Protein AF-0000000075419918 (afdb_homodimer)

Radius of gyration: 24.37 Å; Cα contacts (8 Å, |Δi|>4): 587; chains: 2; bounding box: 40×85×75 Å

pLDDT: mean 83.66, std 20.91, range [29.14, 98.06]

Organism: Rhizophagus irregularis (strain DAOM 181602 / DAOM 197198 / MUCL 43194) (NCBI:txid747089)

Solvent-accessible surface area (backbone atoms only — not comparable to full-atom values): 12831 Å² total; per-residue (Å²): 135,66,61,63,59,52,54,53,59,67,67,44,81,73,70,66,70,69,69,61,62,53,45,58,61,52,29,34,29,33,53,49,75,63,43,35,33,63,67,56,99,46,30,32,33,39,38,42,34,48,49,66,39,80,64,56,48,78,41,77,34,34,38,38,61,48,65,77,43,82,41,44,45,75,46,79,59,67,37,82,43,42,50,57,66,38,57,50,78,34,50,30,39,52,72,39,79,72,39,81,36,48,32,38,36,34,39,61,52,91,43,18,33,38,35,20,31,27,33,68,72,135,66,63,62,60,53,51,55,55,59,68,62,57,78,72,66,70,68,69,58,63,56,53,57,60,51,28,34,30,32,54,48,74,65,43,39,34,63,67,56,98,47,30,32,34,39,38,41,35,48,49,66,38,81,64,58,47,78,41,78,34,36,37,39,61,46,65,76,42,83,40,42,45,76,47,78,60,66,39,82,43,42,49,56,65,38,56,49,75,34,51,29,38,52,73,40,78,72,39,82,35,47,31,40,37,33,39,60,52,92,42,19,32,38,36,20,31,27,32,64,70

Secondary structure (DSSP, 8-state):
--HHHHHHHHTS-------------SEEEEEPPPEEEEEETTEEEEEEEEEEES--TT-EEEEEEEE--TTEEE-S-SEEEEGGG-EEEEEEEESSTT-EEEEEEEEESTT-EEEEEEEE-/--HHHHHHHHHTS------------SEEEEEPPPEEEEEETTEEEEEEEEEEES--TT-EEEEEEEE--TTEEE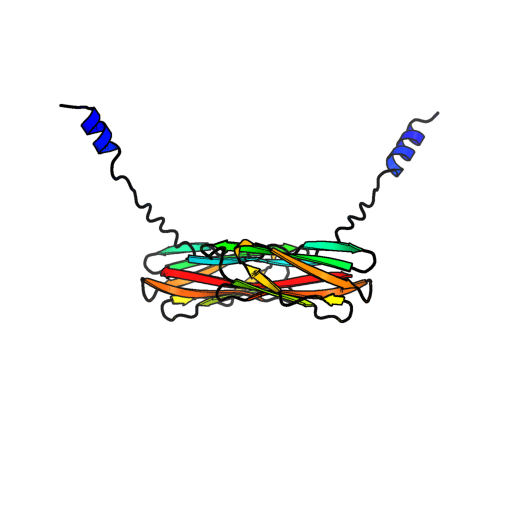-S-SEEEEGGG-EEEEEEEESSTT-EEEEEEEEESTT-EEEEEEEE-

Sequence (242 aa):
MNLQLILIFIFSILFVTIYSDELVPLKQSTPNPVVIKKGGDNKLHIDVSWEGLAIGEKDKVVTKLTCFSTAVTVKDSPQNHLYGDGKATYEVTVNEKGKLVHCRSGLLIIIGWKVWFSFQTMNLQLILIFIFSILFVTIYSDELVPLKQSTPNPVVIKKGGDNKLHIDVSWEGLAIGEKDKVVTKLTCFSTAVTVKDSPQNHLYGDGKATYEVTVNEKGKLVHCRSGLLIIIGWKVWFSFQT

Foldseek 3Di:
DDVVVVVVVVPPDCPVPCPVVPPPPQKAKDKDDWDWDDPDPFKIKIKIFMDMHNDDQQDKKWKAKDKDDPQKDKPDPTDIDGNVVRMDMIMMGGNHFFDKIKMKMKIDDPRMDMDIDIDGD/DDVVVVVVVVVVPPPVPCPVVCPDDQKAKDKDDWDWADPDDFKIKIKIFMDMHNDDQQDKKWKAKDKDDPQKDKPDGTDIDGNVVRMDMIMMGGNHFFDKIKMKMKIDDPRIDIDIDIDGD

Structure (mmCIF, N/CA/C/O backbone):
data_AF-0000000075419918-model_v1
#
loop_
_entity.id
_entity.type
_entity.pdbx_description
1 polymer 'Uncharacterized protein'
#
loop_
_atom_site.group_PDB
_atom_site.id
_atom_site.type_symbol
_atom_site.label_atom_id
_atom_site.label_alt_id
_atom_site.label_comp_id
_atom_site.label_asym_id
_atom_site.label_entity_id
_atom_site.label_seq_id
_atom_site.pdbx_PDB_ins_code
_atom_site.Cartn_x
_atom_site.Cartn_y
_atom_site.Cartn_z
_atom_site.occupancy
_atom_site.B_iso_or_equiv
_atom_site.auth_seq_id
_atom_site.auth_comp_id
_atom_site.auth_asym_id
_atom_site.auth_atom_id
_atom_site.pd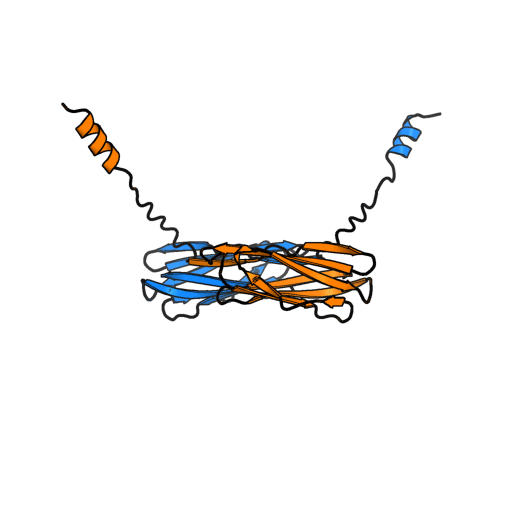bx_PDB_model_num
ATOM 1 N N . MET A 1 1 ? 15.391 58.719 -16.516 1 39.03 1 MET A N 1
ATOM 2 C CA . MET A 1 1 ? 15.031 57.844 -15.422 1 39.03 1 MET A CA 1
ATOM 3 C C . MET A 1 1 ? 14.805 56.406 -15.938 1 39.03 1 MET A C 1
ATOM 5 O O . MET A 1 1 ? 14.016 56.188 -16.859 1 39.03 1 MET A O 1
ATOM 9 N N . ASN A 1 2 ? 15.82 55.469 -15.922 1 45.97 2 ASN A N 1
ATOM 10 C CA . ASN A 1 2 ? 16.125 54.219 -16.641 1 45.97 2 ASN A CA 1
ATOM 11 C C . ASN A 1 2 ? 15.055 53.156 -16.406 1 45.97 2 ASN A C 1
ATOM 13 O O . ASN A 1 2 ? 14.812 52.75 -15.273 1 45.97 2 ASN A O 1
ATOM 17 N N . LEU A 1 3 ? 14.18 53.031 -17.484 1 57.78 3 LEU A N 1
ATOM 18 C CA . LEU A 1 3 ? 13.141 52.031 -17.703 1 57.78 3 LEU A CA 1
ATOM 19 C C . LEU A 1 3 ? 13.664 50.625 -17.391 1 57.78 3 LEU A C 1
ATOM 21 O O . LEU A 1 3 ? 12.914 49.781 -16.906 1 57.78 3 LEU A O 1
ATOM 25 N N . GLN A 1 4 ? 14.914 50.438 -17.625 1 56.72 4 GLN A N 1
ATOM 26 C CA . GLN A 1 4 ? 15.492 49.156 -17.281 1 56.72 4 GLN A CA 1
ATOM 27 C C . GLN A 1 4 ? 15.461 48.906 -15.773 1 56.72 4 GLN A C 1
ATOM 29 O O . GLN A 1 4 ? 15.188 47.781 -15.328 1 56.72 4 GLN A O 1
ATOM 34 N N . LEU A 1 5 ? 15.742 50 -14.977 1 51.44 5 LEU A N 1
ATOM 35 C CA . LEU A 1 5 ? 15.648 49.812 -13.531 1 51.44 5 LEU A CA 1
ATOM 36 C C . LEU A 1 5 ? 14.211 49.562 -13.102 1 51.44 5 LEU A C 1
ATOM 38 O O . LEU A 1 5 ? 13.961 48.781 -12.18 1 51.44 5 LEU A O 1
ATOM 42 N N . ILE A 1 6 ? 13.281 50.188 -13.906 1 51.56 6 ILE A N 1
ATOM 43 C CA . ILE A 1 6 ? 11.883 49.938 -13.578 1 51.56 6 ILE A CA 1
ATOM 44 C C . ILE A 1 6 ? 11.516 48.531 -13.961 1 51.56 6 ILE A C 1
ATOM 46 O O . ILE A 1 6 ? 10.797 47.844 -13.227 1 51.56 6 ILE A O 1
ATOM 50 N N . LEU A 1 7 ? 12.094 48.031 -15.156 1 51.59 7 LEU A N 1
ATOM 51 C CA . LEU A 1 7 ? 11.75 46.656 -15.539 1 51.59 7 LEU A CA 1
ATOM 52 C C . LEU A 1 7 ? 12.391 45.656 -14.586 1 51.59 7 LEU A C 1
ATOM 54 O O . LEU A 1 7 ? 11.836 44.594 -14.359 1 51.59 7 LEU A O 1
ATOM 58 N N . ILE A 1 8 ? 13.586 45.969 -14.117 1 48.44 8 ILE A N 1
ATOM 59 C CA . ILE A 1 8 ? 14.188 45.031 -13.18 1 48.44 8 ILE A CA 1
ATOM 60 C C . ILE A 1 8 ? 13.398 45.031 -11.875 1 48.44 8 ILE A C 1
ATOM 62 O O . ILE A 1 8 ? 13.25 44 -11.234 1 48.44 8 ILE A O 1
ATOM 66 N N . PHE A 1 9 ? 12.812 46.25 -11.445 1 45.69 9 PHE A N 1
ATOM 67 C CA . PHE A 1 9 ? 12.07 46.25 -10.188 1 45.69 9 PHE A CA 1
ATOM 68 C C . PHE A 1 9 ? 10.789 45.438 -10.305 1 45.69 9 PHE A C 1
ATOM 70 O O . PHE A 1 9 ? 10.328 44.844 -9.312 1 45.69 9 PHE A O 1
ATOM 77 N N . ILE A 1 10 ? 10.109 45.531 -11.469 1 44.53 10 ILE A N 1
ATOM 78 C CA . ILE A 1 10 ? 8.867 44.781 -11.578 1 44.53 10 ILE A CA 1
ATOM 79 C C . ILE A 1 10 ? 9.18 43.281 -11.625 1 44.53 10 ILE A C 1
ATOM 81 O O . ILE A 1 10 ? 8.359 42.469 -11.195 1 44.53 10 ILE A O 1
ATOM 85 N N . PHE A 1 11 ? 10.32 42.906 -12.172 1 42.28 11 PHE A N 1
ATOM 86 C CA . PHE A 1 11 ? 10.539 41.469 -12.172 1 42.28 11 PHE A CA 1
ATOM 87 C C . PHE A 1 11 ? 10.867 40.969 -10.766 1 42.28 11 PHE A C 1
ATOM 89 O O . PHE A 1 11 ? 11.156 39.781 -10.57 1 42.28 11 PHE A O 1
ATOM 96 N N . SER A 1 12 ? 11.289 41.906 -9.898 1 32.44 12 SER A N 1
ATOM 97 C CA . SER A 1 12 ? 11.602 41.312 -8.586 1 32.44 12 SER A CA 1
ATOM 98 C C . SER A 1 12 ? 10.5 40.375 -8.117 1 32.44 12 SER A C 1
ATOM 100 O O . SER A 1 12 ? 9.398 40.375 -8.68 1 32.44 12 SER A O 1
ATOM 102 N N . ILE A 1 13 ? 10.016 40.531 -6.738 1 34.28 13 ILE A N 1
ATOM 103 C CA . ILE A 1 13 ? 9.719 39.625 -5.629 1 34.28 13 ILE A CA 1
ATOM 104 C C . ILE A 1 13 ? 8.312 39.062 -5.793 1 34.28 13 ILE A C 1
ATOM 106 O O . ILE A 1 13 ? 7.348 39.594 -5.262 1 34.28 13 ILE A O 1
ATOM 110 N N . LEU A 1 14 ? 7.598 39.188 -6.938 1 33.94 14 LEU A N 1
ATOM 111 C CA . LEU A 1 14 ? 6.391 38.406 -6.73 1 33.94 14 LEU A CA 1
ATOM 112 C C . LEU A 1 14 ? 6.738 36.938 -6.445 1 33.94 14 LEU A C 1
ATOM 114 O O . LEU A 1 14 ? 6.758 36.094 -7.355 1 33.94 14 LEU A O 1
ATOM 118 N N . PHE A 1 15 ? 7.891 36.625 -5.855 1 30.92 15 PHE A N 1
ATOM 119 C CA . PHE A 1 15 ? 7.82 35.312 -5.223 1 30.92 15 PHE A CA 1
ATOM 120 C C . PHE A 1 15 ? 6.539 35.188 -4.41 1 30.92 15 PHE A C 1
ATOM 122 O O . PHE A 1 15 ? 6.48 35.625 -3.256 1 30.92 15 PHE A O 1
ATOM 129 N N . VAL A 1 16 ? 5.43 35.438 -5.059 1 30.12 16 VAL A N 1
ATOM 130 C CA . VAL A 1 16 ? 4.266 34.812 -4.438 1 30.12 16 VAL A CA 1
ATOM 131 C C . VAL A 1 16 ? 4.648 33.438 -3.885 1 30.12 16 VAL A C 1
ATOM 133 O O . VAL A 1 16 ? 4.98 32.531 -4.645 1 30.12 16 VAL A O 1
ATOM 136 N N . THR A 1 17 ? 5.371 33.406 -2.758 1 31.17 17 THR A N 1
ATOM 137 C CA . THR A 1 17 ? 5.207 32.188 -2.002 1 31.17 17 THR A CA 1
ATOM 138 C C . THR A 1 17 ? 3.777 31.656 -2.127 1 31.17 17 THR A C 1
ATOM 140 O O . THR A 1 17 ? 2.844 32.25 -1.589 1 31.17 17 THR A O 1
ATOM 143 N N . ILE A 1 18 ? 3.42 31.344 -3.297 1 32.5 18 ILE A N 1
ATOM 144 C CA . ILE A 1 18 ? 2.225 30.5 -3.305 1 32.5 18 ILE A CA 1
ATOM 145 C C . ILE A 1 18 ? 2.223 29.594 -2.076 1 32.5 18 ILE A C 1
ATOM 147 O O . ILE A 1 18 ? 3.07 28.719 -1.947 1 32.5 18 ILE A O 1
ATOM 151 N N . TYR A 1 19 ? 2.031 30.172 -0.878 1 34.34 19 TYR A N 1
ATOM 152 C CA . TYR A 1 19 ? 1.478 29.312 0.163 1 34.34 19 TYR A CA 1
ATOM 153 C C . TYR A 1 19 ? 0.508 28.297 -0.426 1 34.34 19 TYR A C 1
ATOM 155 O O . TYR A 1 19 ? -0.611 28.656 -0.809 1 34.34 19 TYR A O 1
ATOM 163 N N . SER A 1 20 ? 0.951 27.609 -1.372 1 38.12 20 SER A N 1
ATOM 164 C CA . SER A 1 20 ? -0.018 26.562 -1.688 1 38.12 20 SER A CA 1
ATOM 165 C C . SER A 1 20 ? -0.613 25.969 -0.42 1 38.12 20 SER A C 1
ATOM 167 O O . SER A 1 20 ? 0.119 25.5 0.46 1 38.12 20 SER A O 1
ATOM 169 N N . ASP A 1 21 ? -1.556 26.562 0.17 1 44.88 21 ASP A N 1
ATOM 170 C CA . ASP A 1 21 ? -2.361 25.969 1.234 1 44.88 21 ASP A CA 1
ATOM 171 C C . ASP A 1 21 ? -2.361 24.438 1.141 1 44.88 21 ASP A C 1
ATOM 173 O O . ASP A 1 21 ? -3.211 23.781 1.736 1 44.88 21 ASP A O 1
ATOM 177 N N . GLU A 1 22 ? -1.922 23.938 0.017 1 50.31 22 GLU A N 1
ATOM 178 C CA . GLU A 1 22 ? -2.01 22.484 -0.066 1 50.31 22 GLU A CA 1
ATOM 179 C C . GLU A 1 22 ? -1.047 21.812 0.913 1 50.31 22 GLU A C 1
ATOM 181 O O . GLU A 1 22 ? 0.158 22.078 0.879 1 50.31 22 GLU A O 1
ATOM 186 N N . LEU A 1 23 ? -1.486 21.594 2.084 1 56.66 23 LEU A N 1
ATOM 187 C CA . LEU A 1 23 ? -0.75 20.75 3.018 1 56.66 23 LEU A CA 1
ATOM 188 C C . LEU A 1 23 ? -0.178 19.531 2.311 1 56.66 23 LEU A C 1
ATOM 190 O O . LEU A 1 23 ? -0.924 18.734 1.729 1 56.66 23 LEU A O 1
ATOM 194 N N . VAL A 1 24 ? 0.869 19.562 1.581 1 64.31 24 VAL A N 1
ATOM 195 C CA . VAL A 1 24 ? 1.56 18.547 0.795 1 64.31 24 VAL A CA 1
ATOM 196 C C . VAL A 1 24 ? 2.133 17.469 1.722 1 64.31 24 VAL A C 1
ATOM 198 O O . VAL A 1 24 ? 2.625 17.781 2.809 1 64.31 24 VAL A O 1
ATOM 201 N N . PRO A 1 25 ? 1.664 16.203 1.771 1 73.44 25 PRO A N 1
ATOM 202 C CA . PRO A 1 25 ? 2.479 15.227 2.502 1 73.44 25 PRO A CA 1
ATOM 203 C C . PRO A 1 25 ? 3.971 15.555 2.459 1 73.44 25 PRO A C 1
ATOM 205 O O . PRO A 1 25 ? 4.465 16.062 1.447 1 73.44 25 PRO A O 1
ATOM 208 N N . LEU A 1 26 ? 4.582 15.445 3.611 1 84.31 26 LEU A N 1
ATOM 209 C CA . LEU A 1 26 ? 6.02 15.672 3.664 1 84.31 26 LEU A CA 1
ATOM 210 C C . LEU A 1 26 ? 6.785 14.469 3.133 1 84.31 26 LEU A C 1
ATOM 212 O O . LEU A 1 26 ? 7.734 14.617 2.357 1 84.31 26 LEU A O 1
ATOM 216 N N . LYS A 1 27 ? 6.402 13.328 3.641 1 91.5 27 LYS A N 1
ATOM 217 C CA . LYS A 1 27 ? 7.02 12.094 3.178 1 91.5 27 LYS A CA 1
ATOM 218 C C . LYS A 1 27 ? 5.969 11.008 2.947 1 91.5 27 LYS A C 1
ATOM 220 O O . LYS A 1 27 ? 5.055 10.836 3.756 1 91.5 27 LYS A O 1
ATOM 225 N N . GLN A 1 28 ? 6.121 10.359 1.921 1 94.25 28 GLN A N 1
ATOM 226 C CA . GLN A 1 28 ? 5.27 9.195 1.676 1 94.25 28 GLN A CA 1
ATOM 227 C C . GLN A 1 28 ? 5.91 8.242 0.669 1 94.25 28 GLN A C 1
ATOM 229 O O . GLN A 1 28 ? 6.707 8.664 -0.171 1 94.25 28 GLN A O 1
ATOM 234 N N . SER A 1 29 ? 5.617 7.039 0.824 1 94.06 29 SER A N 1
ATOM 235 C CA . SER A 1 29 ? 5.949 6.004 -0.149 1 94.06 29 SER A CA 1
ATOM 236 C C . SER A 1 29 ? 4.73 5.156 -0.493 1 94.06 29 SER A C 1
ATOM 238 O O . SER A 1 29 ? 3.975 4.754 0.396 1 94.06 29 SER A O 1
ATOM 240 N N . THR A 1 30 ? 4.508 4.953 -1.768 1 95.06 30 THR A N 1
ATOM 241 C CA . THR A 1 30 ? 3.354 4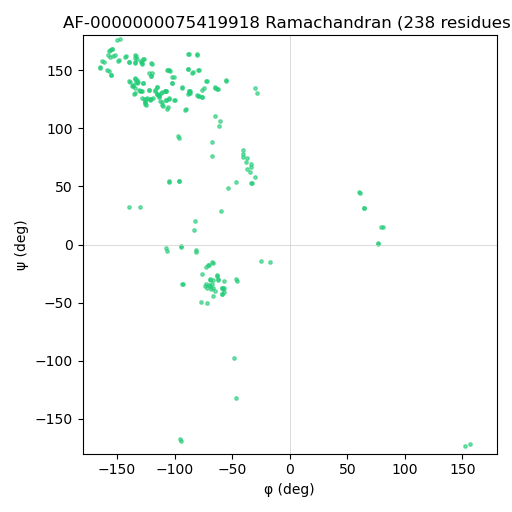.184 -2.221 1 95.06 30 THR A CA 1
ATOM 242 C C . THR A 1 30 ? 3.785 3.074 -3.174 1 95.06 30 THR A C 1
ATOM 244 O O . THR A 1 30 ? 4.637 3.287 -4.039 1 95.06 30 THR A O 1
ATOM 247 N N . PRO A 1 31 ? 3.186 1.956 -2.996 1 95.88 31 PRO A N 1
ATOM 248 C CA . PRO A 1 31 ? 3.48 0.872 -3.936 1 95.88 31 PRO A CA 1
ATOM 249 C C . PRO A 1 31 ? 2.734 1.019 -5.258 1 95.88 31 PRO A C 1
ATOM 251 O O . PRO A 1 31 ? 1.616 1.541 -5.289 1 95.88 31 PRO A O 1
ATOM 254 N N . ASN A 1 32 ? 3.326 0.529 -6.266 1 95 32 ASN A N 1
ATOM 255 C CA . ASN A 1 32 ? 2.623 0.255 -7.512 1 95 32 ASN A CA 1
ATOM 256 C C . ASN A 1 32 ? 2.012 -1.143 -7.516 1 95 32 ASN A C 1
ATOM 258 O O . ASN A 1 32 ? 2.322 -1.963 -6.648 1 95 32 ASN A O 1
ATOM 262 N N . PRO A 1 33 ? 1.103 -1.318 -8.445 1 93.12 33 PRO A N 1
ATOM 263 C CA . PRO A 1 33 ? 0.603 -2.689 -8.57 1 93.12 33 PRO A CA 1
ATOM 264 C C . PRO A 1 33 ? 1.719 -3.703 -8.805 1 93.12 33 PRO A C 1
ATOM 266 O O . PRO A 1 33 ? 2.662 -3.426 -9.555 1 93.12 33 PRO A O 1
ATOM 269 N N . VAL A 1 34 ? 1.555 -4.816 -8.172 1 94.81 34 VAL A N 1
ATOM 270 C CA . VAL A 1 34 ? 2.52 -5.895 -8.352 1 94.81 34 VAL A CA 1
ATOM 271 C C . VAL A 1 34 ? 2.361 -6.504 -9.742 1 94.81 34 VAL A C 1
ATOM 273 O O . VAL A 1 34 ? 1.239 -6.723 -10.211 1 94.81 34 VAL A O 1
ATOM 276 N N . VAL A 1 35 ? 3.482 -6.836 -10.359 1 93.25 35 VAL A N 1
ATOM 277 C CA . VAL A 1 35 ? 3.479 -7.461 -11.68 1 93.25 35 VAL A CA 1
ATOM 278 C C . VAL A 1 35 ? 4.055 -8.875 -11.586 1 93.25 35 VAL A C 1
ATOM 280 O O . VAL A 1 35 ? 5.121 -9.078 -11 1 93.25 35 VAL A O 1
ATOM 283 N N . ILE A 1 36 ? 3.391 -9.812 -12.094 1 93.5 36 ILE A N 1
ATOM 284 C CA . ILE A 1 36 ? 3.832 -11.195 -12.125 1 93.5 36 ILE A CA 1
ATOM 285 C C . ILE A 1 36 ? 4.09 -11.633 -13.562 1 93.5 36 ILE A C 1
ATOM 287 O O . ILE A 1 36 ? 3.225 -11.477 -14.43 1 93.5 36 ILE A O 1
ATOM 291 N N . LYS A 1 37 ? 5.254 -12.188 -13.75 1 90.06 37 LYS A N 1
ATOM 292 C CA . LYS A 1 37 ? 5.648 -12.656 -15.07 1 90.06 37 LYS A CA 1
ATOM 293 C C . LYS A 1 37 ? 6.129 -14.102 -15.023 1 90.06 37 LYS A C 1
ATOM 295 O O . LYS A 1 37 ? 6.672 -14.547 -14.016 1 90.06 37 LYS A O 1
ATOM 300 N N . LYS A 1 38 ? 6.031 -14.695 -16.109 1 87.25 38 LYS A N 1
ATOM 301 C CA . LYS A 1 38 ? 6.602 -16.031 -16.234 1 87.25 38 LYS A CA 1
ATOM 302 C C . LYS A 1 38 ? 8.109 -15.969 -16.438 1 87.25 38 LYS A C 1
ATOM 304 O O . LYS A 1 38 ? 8.609 -15.141 -17.203 1 87.25 38 LYS A O 1
ATOM 309 N N . GLY A 1 39 ? 8.914 -16.703 -15.633 1 83.56 39 GLY A N 1
ATOM 310 C CA . GLY A 1 39 ? 10.359 -16.734 -15.758 1 83.56 39 GLY A CA 1
ATOM 311 C C . GLY A 1 39 ? 10.883 -18.047 -16.328 1 83.56 39 GLY A C 1
ATOM 312 O O . GLY A 1 39 ? 12.094 -18.234 -16.438 1 83.56 39 GLY A O 1
ATOM 313 N N . GLY A 1 40 ? 10.055 -19.125 -16.625 1 80.06 40 GLY A N 1
ATOM 314 C CA . GLY A 1 40 ? 10.375 -20.469 -17.078 1 80.06 40 GLY A CA 1
ATOM 315 C C . GLY A 1 40 ? 9.344 -21.5 -16.656 1 80.06 40 GLY A C 1
ATOM 316 O O . GLY A 1 40 ? 8.258 -21.156 -16.203 1 80.06 40 GLY A O 1
ATOM 317 N N . ASP A 1 41 ? 9.562 -22.766 -16.875 1 79.88 41 ASP A N 1
ATOM 318 C CA . ASP A 1 41 ? 8.562 -23.812 -16.734 1 79.88 41 ASP A CA 1
ATOM 319 C C . ASP A 1 41 ? 7.973 -23.812 -15.328 1 79.88 41 ASP A C 1
ATOM 321 O O . ASP A 1 41 ? 6.758 -23.938 -15.156 1 79.88 41 ASP A O 1
ATOM 325 N N . ASN A 1 42 ? 8.742 -23.422 -14.234 1 91.81 42 ASN A N 1
ATOM 326 C CA . ASN A 1 42 ? 8.25 -23.422 -12.859 1 91.81 42 ASN A CA 1
ATOM 327 C C . ASN A 1 42 ? 8.727 -22.203 -12.086 1 91.81 42 ASN A C 1
ATOM 329 O O . ASN A 1 42 ? 8.977 -22.281 -10.883 1 91.81 42 ASN A O 1
ATOM 333 N N . LYS A 1 43 ? 8.844 -21.203 -12.875 1 92.44 43 LYS A N 1
ATOM 334 C CA . LYS A 1 43 ? 9.352 -20 -12.219 1 92.44 43 LYS A CA 1
ATOM 335 C C . LYS A 1 43 ? 8.508 -18.781 -12.562 1 92.44 43 LYS A C 1
ATOM 337 O O . LYS A 1 43 ? 8.055 -18.641 -13.695 1 92.44 43 LYS A O 1
ATOM 342 N N . LEU A 1 44 ? 8.305 -18.016 -11.625 1 93.19 44 LEU A N 1
ATOM 343 C CA . LEU A 1 44 ? 7.688 -16.703 -11.805 1 93.19 44 LEU A CA 1
ATOM 344 C C . LEU A 1 44 ? 8.625 -15.586 -11.352 1 93.19 44 LEU A C 1
ATOM 346 O O . LEU A 1 44 ? 9.469 -15.797 -10.477 1 93.19 44 LEU A O 1
ATOM 350 N N . HIS A 1 45 ? 8.539 -14.523 -11.969 1 94.06 45 HIS A N 1
ATOM 351 C CA . HIS A 1 45 ? 9.133 -13.273 -11.5 1 94.06 45 HIS A CA 1
ATOM 352 C C . HIS A 1 45 ? 8.062 -12.305 -11.008 1 94.06 45 HIS A C 1
ATOM 354 O O . HIS A 1 45 ? 7.117 -11.992 -11.734 1 94.06 45 HIS A O 1
ATOM 360 N N . ILE A 1 46 ? 8.219 -11.891 -9.812 1 95.19 46 ILE A N 1
ATOM 361 C CA . ILE A 1 46 ? 7.305 -10.914 -9.227 1 95.19 46 ILE A CA 1
ATOM 362 C C . ILE A 1 46 ? 8.031 -9.586 -9.031 1 95.19 46 ILE A C 1
ATOM 364 O O . ILE A 1 46 ? 9 -9.5 -8.273 1 95.19 46 ILE A O 1
ATOM 368 N N . ASP A 1 47 ? 7.508 -8.625 -9.672 1 95.19 47 ASP A N 1
ATOM 369 C CA . ASP A 1 47 ? 8.07 -7.281 -9.586 1 95.19 47 ASP A CA 1
ATOM 370 C C . ASP A 1 47 ? 7.266 -6.41 -8.617 1 95.19 47 ASP A C 1
ATOM 372 O O . ASP A 1 47 ? 6.055 -6.246 -8.789 1 95.19 47 ASP A O 1
ATOM 376 N N . VAL A 1 48 ? 7.93 -5.875 -7.656 1 95.62 48 VAL A N 1
ATOM 377 C CA . VAL A 1 48 ? 7.402 -4.891 -6.715 1 95.62 48 VAL A CA 1
ATOM 378 C C . VAL A 1 48 ? 8.102 -3.549 -6.926 1 95.62 48 VAL A C 1
ATOM 380 O O . VAL A 1 48 ? 9.328 -3.477 -6.945 1 95.62 48 VAL A O 1
ATOM 383 N N . SER A 1 49 ? 7.289 -2.531 -7.117 1 96.5 49 SER A N 1
ATOM 384 C CA . SER A 1 49 ? 7.867 -1.211 -7.34 1 96.5 49 SER A CA 1
ATOM 385 C C . SER A 1 49 ? 7.176 -0.151 -6.492 1 96.5 49 SER A C 1
ATOM 387 O O . SER A 1 49 ? 6.094 -0.393 -5.949 1 96.5 49 SER A O 1
ATOM 389 N N . TRP A 1 50 ? 7.801 0.958 -6.332 1 96.12 50 TRP A N 1
ATOM 390 C CA . TRP A 1 50 ? 7.277 1.999 -5.453 1 96.12 50 TRP A CA 1
ATOM 391 C C . TRP A 1 50 ? 7.664 3.385 -5.961 1 96.12 50 TRP A C 1
ATOM 393 O O . TRP A 1 50 ? 8.57 3.52 -6.789 1 96.12 50 TRP A O 1
ATOM 403 N N . GLU A 1 51 ? 6.879 4.293 -5.496 1 93.06 51 GLU A N 1
ATOM 404 C CA . GLU A 1 51 ? 7.156 5.719 -5.633 1 93.06 51 GLU A CA 1
ATOM 405 C C . GLU A 1 51 ? 7.055 6.434 -4.289 1 93.06 51 GLU A C 1
ATOM 407 O O . GLU A 1 51 ? 6.512 5.887 -3.328 1 93.06 51 GLU A O 1
ATOM 412 N N . GLY A 1 52 ? 7.73 7.555 -4.242 1 90.56 52 GLY A N 1
ATOM 413 C CA . GLY A 1 52 ? 7.652 8.258 -2.971 1 90.56 52 GLY A CA 1
ATOM 414 C C . GLY A 1 52 ? 7.922 9.75 -3.096 1 90.56 52 GLY A C 1
ATOM 415 O O . GLY A 1 52 ? 8.336 10.219 -4.156 1 90.56 52 GLY A O 1
ATOM 416 N N . LEU A 1 53 ? 7.508 10.336 -2.131 1 89.38 53 LEU A N 1
ATOM 417 C CA . LEU A 1 53 ? 7.707 11.773 -1.955 1 89.38 53 LEU A CA 1
ATOM 418 C C . LEU A 1 53 ? 8.672 12.055 -0.805 1 89.38 53 LEU A C 1
ATOM 420 O O . LEU A 1 53 ? 8.445 11.594 0.319 1 89.38 53 LEU A O 1
ATOM 424 N N . ALA A 1 54 ? 9.789 12.805 -1.185 1 90.62 54 ALA A N 1
ATOM 425 C CA . ALA A 1 54 ? 10.711 13.352 -0.194 1 90.62 54 ALA A CA 1
ATOM 426 C C . ALA A 1 54 ? 11.422 12.242 0.569 1 90.62 54 ALA A C 1
ATOM 428 O O . ALA A 1 54 ? 11.586 12.32 1.789 1 90.62 54 ALA A O 1
ATOM 429 N N . ILE A 1 55 ? 11.656 11.18 -0.027 1 91.38 55 ILE A N 1
ATOM 430 C CA . ILE A 1 55 ? 12.508 10.117 0.51 1 91.38 55 ILE A CA 1
ATOM 431 C C . ILE A 1 55 ? 13.828 10.078 -0.257 1 91.38 55 ILE A C 1
ATOM 433 O O . ILE A 1 55 ? 13.836 10.141 -1.488 1 91.38 55 ILE A O 1
ATOM 437 N N . GLY A 1 56 ? 14.859 10.031 0.373 1 91.5 56 GLY A N 1
ATOM 438 C CA . GLY A 1 56 ? 16.172 10.078 -0.26 1 91.5 56 GLY A CA 1
ATOM 439 C C . GLY A 1 56 ? 16.453 8.875 -1.137 1 91.5 56 GLY A C 1
ATOM 440 O O . GLY A 1 56 ? 16.234 7.734 -0.718 1 91.5 56 GLY A O 1
ATOM 441 N N . GLU A 1 57 ? 16.969 9.117 -2.283 1 93.12 57 GLU A N 1
ATOM 442 C CA . GLU A 1 57 ? 17.266 8.047 -3.227 1 93.12 57 GLU A CA 1
ATOM 443 C C . GLU A 1 57 ? 18.328 7.094 -2.662 1 93.12 57 GLU A C 1
ATOM 445 O O . GLU A 1 57 ? 18.328 5.902 -2.979 1 93.12 57 GLU A O 1
ATOM 450 N N . LYS A 1 58 ? 19.156 7.68 -1.763 1 95.38 58 LYS A N 1
ATOM 451 C CA . LYS A 1 58 ? 20.25 6.879 -1.243 1 95.38 58 LYS A CA 1
ATOM 452 C C . LYS A 1 58 ? 19.875 6.211 0.076 1 95.38 58 LYS A C 1
ATOM 454 O O . LYS A 1 58 ? 20.672 5.465 0.649 1 95.38 58 LYS A O 1
ATOM 459 N N . ASP A 1 59 ? 18.656 6.457 0.579 1 94 59 ASP A N 1
ATOM 460 C CA . ASP A 1 59 ? 18.203 5.809 1.806 1 94 59 ASP A CA 1
ATOM 461 C C . ASP A 1 59 ? 18.125 4.297 1.627 1 94 59 ASP A C 1
ATOM 463 O O . ASP A 1 59 ? 17.594 3.812 0.619 1 94 59 ASP A O 1
ATOM 467 N N . LYS A 1 60 ? 18.656 3.576 2.594 1 95.31 60 LYS A N 1
ATOM 468 C CA . LYS A 1 60 ? 18.594 2.117 2.572 1 95.31 60 LYS A CA 1
ATOM 469 C C . LYS A 1 60 ? 17.203 1.629 2.949 1 95.31 60 LYS A C 1
ATOM 471 O O . LYS A 1 60 ? 16.594 2.127 3.902 1 95.31 60 LYS A O 1
ATOM 476 N N . VAL A 1 61 ? 16.672 0.693 2.176 1 95.31 61 VAL A N 1
ATOM 477 C CA . VAL A 1 61 ? 15.344 0.134 2.453 1 95.31 61 VAL A CA 1
ATOM 478 C C . VAL A 1 61 ? 15.398 -1.39 2.365 1 95.31 61 VAL A C 1
ATOM 480 O O . VAL A 1 61 ? 16.328 -1.95 1.764 1 95.31 61 VAL A O 1
ATOM 483 N N . VAL A 1 62 ? 14.391 -1.989 2.996 1 97.19 62 VAL A N 1
ATOM 484 C CA . VAL A 1 62 ? 14.227 -3.438 2.936 1 97.19 62 VAL A CA 1
ATOM 485 C C . VAL A 1 62 ? 12.867 -3.781 2.338 1 97.19 62 VAL A C 1
ATOM 487 O O . VAL A 1 62 ? 11.844 -3.242 2.766 1 97.19 62 VAL A O 1
ATOM 490 N N . THR A 1 63 ? 12.914 -4.559 1.3 1 97.38 63 THR A N 1
ATOM 491 C CA . THR A 1 63 ? 11.672 -5.07 0.73 1 97.38 63 THR A CA 1
ATOM 492 C C . THR A 1 63 ? 11.469 -6.535 1.101 1 97.38 63 THR A C 1
ATOM 494 O O . THR A 1 63 ? 12.438 -7.277 1.271 1 97.38 63 THR A O 1
ATOM 497 N N . LYS A 1 64 ? 10.227 -6.859 1.197 1 97.94 64 LYS A N 1
ATOM 498 C CA . LYS A 1 64 ? 9.898 -8.234 1.559 1 97.94 64 LYS A CA 1
ATOM 499 C C . LYS A 1 64 ? 8.719 -8.758 0.742 1 97.94 64 LYS A C 1
ATOM 501 O O . LYS A 1 64 ? 7.781 -8.008 0.451 1 97.94 64 LYS A O 1
ATOM 506 N N . LEU A 1 65 ? 8.797 -9.961 0.342 1 98.06 65 LEU A N 1
ATOM 507 C CA . LEU A 1 65 ? 7.699 -10.711 -0.263 1 98.06 65 LEU A CA 1
ATOM 508 C C . LEU A 1 65 ? 7.449 -12.016 0.49 1 98.06 65 LEU A C 1
ATOM 510 O O . LEU A 1 65 ? 8.367 -12.812 0.668 1 98.06 65 LEU A O 1
ATOM 514 N N . THR A 1 66 ? 6.234 -12.172 0.9 1 97.69 66 THR A N 1
ATOM 515 C CA . THR A 1 66 ? 5.816 -13.391 1.581 1 97.69 66 THR A CA 1
ATOM 516 C C . THR A 1 66 ? 4.59 -14 0.904 1 97.69 66 THR A C 1
ATOM 518 O O . THR A 1 66 ? 3.574 -13.32 0.73 1 97.69 66 THR A O 1
ATOM 521 N N . CYS A 1 67 ? 4.684 -15.234 0.538 1 97.19 67 CYS A N 1
ATOM 522 C CA . CYS A 1 67 ? 3.533 -15.984 0.041 1 97.19 67 CYS A CA 1
ATOM 523 C C . CYS A 1 67 ? 3.125 -17.078 1.024 1 97.19 67 CYS A C 1
ATOM 525 O O . CYS A 1 67 ? 3.967 -17.844 1.49 1 97.19 67 CYS A O 1
ATOM 527 N N . PHE A 1 68 ? 1.876 -17.094 1.306 1 96 68 PHE A N 1
ATOM 528 C CA . PHE A 1 68 ? 1.368 -17.938 2.373 1 96 68 PHE A CA 1
ATOM 529 C C . PHE A 1 68 ? 0.842 -19.25 1.808 1 96 68 PHE A C 1
ATOM 531 O O . PHE A 1 68 ? -0.332 -19.594 1.984 1 96 68 PHE A O 1
ATOM 538 N N . SER A 1 69 ? 1.568 -19.953 1.097 1 95.31 69 SER A N 1
ATOM 539 C CA . SER A 1 69 ? 1.22 -21.219 0.473 1 95.31 69 SER A CA 1
ATOM 540 C C . SER A 1 69 ? 2.463 -22.062 0.2 1 95.31 69 SER A C 1
ATOM 542 O O . SER A 1 69 ? 3.5 -21.531 -0.207 1 95.31 69 SER A O 1
ATOM 544 N N . THR A 1 70 ? 2.408 -23.359 0.289 1 96.19 70 THR A N 1
ATOM 545 C CA . THR A 1 70 ? 3.506 -24.25 -0.051 1 96.19 70 THR A CA 1
ATOM 546 C C . THR A 1 70 ? 3.574 -24.484 -1.559 1 96.19 70 THR A C 1
ATOM 548 O O . THR A 1 70 ? 4.527 -25.078 -2.061 1 96.19 70 THR A O 1
ATOM 551 N N . ALA A 1 71 ? 2.596 -23.938 -2.209 1 96.31 71 ALA A N 1
ATOM 552 C CA . ALA A 1 71 ? 2.557 -24.125 -3.658 1 96.31 71 ALA A CA 1
ATOM 553 C C . ALA A 1 71 ? 3.67 -23.328 -4.336 1 96.31 71 ALA A C 1
ATOM 555 O O . ALA A 1 71 ? 3.975 -23.547 -5.512 1 96.31 71 ALA A O 1
ATOM 556 N N . VAL A 1 72 ? 4.168 -22.406 -3.6 1 96.75 72 VAL A N 1
ATOM 557 C CA . VAL A 1 72 ? 5.25 -21.609 -4.156 1 96.75 72 VAL A CA 1
ATOM 558 C C . VAL A 1 72 ? 6.371 -21.453 -3.129 1 96.75 72 VAL A C 1
ATOM 560 O O . VAL A 1 72 ? 6.129 -21.562 -1.923 1 96.75 72 VAL A O 1
ATOM 563 N N . THR A 1 73 ? 7.586 -21.203 -3.605 1 97.81 73 THR A N 1
ATOM 564 C CA . THR A 1 73 ? 8.742 -20.844 -2.789 1 97.81 73 THR A CA 1
ATOM 565 C C . THR A 1 73 ? 9.359 -19.531 -3.268 1 97.81 73 THR A C 1
ATOM 567 O O . THR A 1 73 ? 9.734 -19.406 -4.438 1 97.81 73 THR A O 1
ATOM 570 N N . VAL A 1 74 ? 9.352 -18.594 -2.34 1 97.62 74 VAL A N 1
ATOM 571 C CA . VAL A 1 74 ? 9.945 -17.312 -2.656 1 97.62 74 VAL A CA 1
ATOM 572 C C . VAL A 1 74 ? 11.445 -17.328 -2.354 1 97.62 74 VAL A C 1
ATOM 574 O O . VAL A 1 74 ? 11.852 -17.688 -1.243 1 97.62 74 VAL A O 1
ATOM 577 N N . LYS A 1 75 ? 12.219 -16.906 -3.26 1 94.81 75 LYS A N 1
ATOM 578 C CA . LYS A 1 75 ? 13.664 -16.859 -3.074 1 94.81 75 LYS A CA 1
ATOM 579 C C . LYS A 1 75 ? 14.133 -15.453 -2.738 1 94.81 75 LYS A C 1
ATOM 581 O O . LYS A 1 75 ? 13.578 -14.469 -3.244 1 94.81 75 LYS A O 1
ATOM 586 N N . ASP A 1 76 ? 15.141 -15.305 -1.874 1 95 76 ASP A N 1
ATOM 587 C CA . ASP A 1 76 ? 15.867 -14.07 -1.597 1 95 76 ASP A CA 1
ATOM 588 C C . ASP A 1 76 ? 14.93 -12.992 -1.05 1 95 76 ASP A C 1
ATOM 590 O O . ASP A 1 76 ? 14.867 -11.883 -1.589 1 95 76 ASP A O 1
ATOM 594 N N . SER A 1 77 ? 14.094 -13.344 -0.157 1 97 77 SER A N 1
ATOM 595 C CA . SER A 1 77 ? 13.289 -12.406 0.622 1 97 77 SER A CA 1
ATOM 596 C C . SER A 1 77 ? 13.586 -12.523 2.111 1 97 77 SER A C 1
ATOM 598 O O . SER A 1 77 ? 13.555 -13.625 2.67 1 97 77 SER A O 1
ATOM 600 N N . PRO A 1 78 ? 13.938 -11.406 2.799 1 97.19 78 PRO A N 1
ATOM 601 C CA . PRO A 1 78 ? 13.914 -10.008 2.371 1 97.19 78 PRO A CA 1
ATOM 602 C C . PRO A 1 78 ? 15.117 -9.633 1.517 1 97.19 78 PRO A C 1
ATOM 604 O O . PRO A 1 78 ? 16.078 -10.406 1.41 1 97.19 78 PRO A O 1
ATOM 607 N N . GLN A 1 79 ? 15.008 -8.484 0.801 1 97.62 79 GLN A N 1
ATOM 608 C CA . GLN A 1 79 ? 16.094 -7.91 0.003 1 97.62 79 GLN A CA 1
ATOM 609 C C . GLN A 1 79 ? 16.438 -6.504 0.478 1 97.62 79 GLN A C 1
ATOM 611 O O . GLN A 1 79 ? 15.562 -5.73 0.849 1 97.62 79 GLN A O 1
ATOM 616 N N . ASN A 1 80 ? 17.703 -6.191 0.4 1 97.38 80 ASN A N 1
ATOM 617 C CA . ASN A 1 80 ? 18.188 -4.836 0.651 1 97.38 80 ASN A CA 1
ATOM 618 C C . ASN A 1 80 ? 18.297 -4.027 -0.64 1 97.38 80 ASN A C 1
ATOM 620 O O . ASN A 1 80 ? 18.797 -4.531 -1.65 1 97.38 80 ASN A O 1
ATOM 624 N N . HIS A 1 81 ? 17.797 -2.787 -0.556 1 96.56 81 HIS A N 1
ATOM 625 C CA . HIS A 1 81 ? 17.844 -1.883 -1.699 1 96.56 81 HIS A CA 1
ATOM 626 C C . HIS A 1 81 ? 18.125 -0.449 -1.258 1 96.56 81 HIS A C 1
ATOM 628 O O . HIS A 1 81 ? 18.094 -0.146 -0.063 1 96.56 81 HIS A O 1
ATOM 634 N N . LEU A 1 82 ? 18.531 0.321 -2.211 1 96.94 82 LEU A N 1
ATOM 635 C CA . LEU A 1 82 ? 18.359 1.762 -2.061 1 96.94 82 LEU A CA 1
ATOM 636 C C . LEU A 1 82 ? 16.969 2.191 -2.508 1 96.94 82 LEU A C 1
ATOM 638 O O . LEU A 1 82 ? 16.406 1.607 -3.434 1 96.94 82 LEU A O 1
ATOM 642 N N . TYR A 1 83 ? 16.453 3.211 -1.863 1 96.31 83 TYR A N 1
ATOM 643 C CA . TYR A 1 83 ? 15.102 3.65 -2.211 1 96.31 83 TYR A CA 1
ATOM 644 C C . TYR A 1 83 ? 15.016 4.039 -3.682 1 96.31 83 TYR A C 1
ATOM 646 O O . TYR A 1 83 ? 14.008 3.789 -4.336 1 96.31 83 TYR A O 1
ATOM 654 N N . GLY A 1 84 ? 16.031 4.637 -4.168 1 95.81 84 GLY A N 1
ATOM 655 C CA . GLY A 1 84 ? 16.078 5.105 -5.543 1 95.81 84 GLY A CA 1
ATOM 656 C C . GLY A 1 84 ? 16.078 3.98 -6.559 1 95.81 84 GLY A C 1
ATOM 657 O O . GLY A 1 84 ? 15.852 4.211 -7.746 1 95.81 84 GLY A O 1
ATOM 658 N N . ASP A 1 85 ? 16.359 2.752 -6.152 1 96.31 85 ASP A N 1
ATOM 659 C CA . ASP A 1 85 ? 16.234 1.63 -7.078 1 96.31 85 ASP A CA 1
ATOM 660 C C . ASP A 1 85 ? 14.82 1.536 -7.648 1 96.31 85 ASP A C 1
ATOM 662 O O . ASP A 1 85 ? 14.633 1.133 -8.797 1 96.31 85 ASP A O 1
ATOM 666 N N . GLY A 1 86 ? 13.781 1.83 -6.805 1 96.38 86 GLY A N 1
ATOM 667 C CA . GLY A 1 86 ? 12.406 1.983 -7.242 1 96.38 86 GLY A CA 1
ATOM 668 C C . GLY A 1 86 ? 11.719 0.66 -7.516 1 96.38 86 GLY A C 1
ATOM 669 O O . GLY A 1 86 ? 10.547 0.633 -7.918 1 96.38 86 GLY A O 1
ATOM 670 N N . LYS A 1 87 ? 12.5 -0.417 -7.301 1 96.62 87 LYS A N 1
ATOM 671 C CA . LYS A 1 87 ? 11.906 -1.71 -7.633 1 96.62 87 LYS A CA 1
ATOM 672 C C . LYS A 1 87 ? 12.711 -2.855 -7.023 1 96.62 87 LYS A C 1
ATOM 674 O O . LYS A 1 87 ? 13.891 -2.691 -6.707 1 96.62 87 LYS A O 1
ATOM 679 N N . ALA A 1 88 ? 12.039 -3.92 -6.77 1 97.12 88 ALA A N 1
ATOM 680 C CA . ALA A 1 88 ? 12.602 -5.215 -6.398 1 97.12 88 ALA A CA 1
ATOM 681 C C . ALA A 1 88 ? 11.969 -6.344 -7.207 1 97.12 88 ALA A C 1
ATOM 683 O O . ALA A 1 88 ? 10.758 -6.336 -7.453 1 97.12 88 ALA A O 1
ATOM 684 N N . THR A 1 89 ? 12.75 -7.25 -7.621 1 97.06 89 THR A N 1
ATOM 685 C CA . THR A 1 89 ? 12.258 -8.422 -8.328 1 97.06 89 THR A CA 1
ATOM 686 C C . THR A 1 89 ? 12.547 -9.695 -7.539 1 97.06 89 THR A C 1
ATOM 688 O O . THR A 1 89 ? 13.68 -9.914 -7.098 1 97.06 89 THR A O 1
ATOM 691 N N . TYR A 1 90 ? 11.531 -10.508 -7.434 1 97.06 90 TYR A N 1
ATOM 692 C CA . TYR A 1 90 ? 11.656 -11.773 -6.723 1 97.06 90 TYR A CA 1
ATOM 693 C C . TYR A 1 90 ? 11.469 -12.953 -7.676 1 97.06 90 TYR A C 1
ATOM 695 O O . TYR A 1 90 ? 10.57 -12.938 -8.516 1 97.06 90 TYR A O 1
ATOM 703 N N . GLU A 1 91 ? 12.328 -13.875 -7.504 1 96.44 91 GLU A N 1
ATOM 704 C CA . GLU A 1 91 ? 12.094 -15.164 -8.156 1 96.44 91 GLU A CA 1
ATOM 705 C C . GLU A 1 91 ? 11.25 -16.078 -7.273 1 96.44 91 GLU A C 1
ATOM 707 O O . GLU A 1 91 ? 11.539 -16.25 -6.086 1 96.44 91 GLU A O 1
ATOM 712 N N . VAL A 1 92 ? 10.242 -16.656 -7.91 1 96.19 92 VAL A N 1
ATOM 713 C CA . VAL A 1 92 ? 9.336 -17.562 -7.203 1 96.19 92 VAL A CA 1
ATOM 714 C C . VAL A 1 92 ? 9.266 -18.891 -7.934 1 96.19 92 VAL A C 1
ATOM 716 O O . VAL A 1 92 ? 8.938 -18.953 -9.117 1 96.19 92 VAL A O 1
ATOM 719 N N . THR A 1 93 ? 9.602 -19.922 -7.215 1 96.69 93 THR A N 1
ATOM 720 C CA . THR A 1 93 ? 9.477 -21.266 -7.773 1 96.69 93 THR A CA 1
ATOM 721 C C . THR A 1 93 ? 8.07 -21.812 -7.543 1 96.69 93 THR A C 1
ATOM 723 O O . THR A 1 93 ? 7.547 -21.75 -6.43 1 96.69 93 THR A O 1
ATOM 726 N N . VAL A 1 94 ? 7.457 -22.312 -8.578 1 95.19 94 VAL A N 1
ATOM 727 C CA . VAL A 1 94 ? 6.137 -22.922 -8.484 1 95.19 94 VAL A CA 1
ATOM 728 C C . VAL A 1 94 ? 6.281 -24.422 -8.211 1 95.19 94 VAL A C 1
ATOM 730 O O . VAL A 1 94 ? 6.738 -25.172 -9.07 1 95.19 94 VAL A O 1
ATOM 733 N N . ASN A 1 95 ? 5.82 -24.812 -7.098 1 96.44 95 ASN A N 1
ATOM 734 C CA . ASN A 1 95 ? 5.914 -26.203 -6.688 1 96.44 95 ASN A CA 1
ATOM 735 C C . ASN A 1 95 ? 4.672 -27 -7.086 1 96.44 95 ASN A C 1
ATOM 737 O O . ASN A 1 95 ? 4.738 -28.203 -7.293 1 96.44 95 ASN A O 1
ATOM 741 N N . GLU A 1 96 ? 3.547 -26.328 -7.062 1 94.5 96 GLU A N 1
ATOM 742 C CA . GLU A 1 96 ? 2.266 -26.922 -7.43 1 94.5 96 GLU A CA 1
ATOM 743 C C . GLU A 1 96 ? 1.471 -26 -8.352 1 94.5 96 GLU A C 1
ATOM 745 O O . GLU A 1 96 ? 1.226 -24.844 -8.016 1 94.5 96 GLU A O 1
ATOM 750 N N . LYS A 1 97 ? 1 -26.5 -9.406 1 89.56 97 LYS A N 1
ATOM 751 C CA . LYS A 1 97 ? 0.269 -25.703 -10.383 1 89.56 97 LYS A CA 1
ATOM 752 C C . LYS A 1 97 ? -1.22 -25.656 -10.047 1 89.56 97 LYS A C 1
ATOM 754 O O . LYS A 1 97 ? -1.749 -26.562 -9.414 1 89.56 97 LYS A O 1
ATOM 759 N N . GLY A 1 98 ? -1.838 -24.5 -10.477 1 88.44 98 GLY A N 1
ATOM 760 C CA . GLY A 1 98 ? -3.283 -24.359 -10.367 1 88.44 98 GLY A CA 1
ATOM 761 C C . GLY A 1 98 ? -3.752 -24 -8.977 1 88.44 98 GLY A C 1
ATOM 762 O O . GLY A 1 98 ? -4.918 -24.203 -8.633 1 88.44 98 GLY A O 1
ATOM 763 N N . LYS A 1 99 ? -2.877 -23.562 -8.125 1 92.81 99 LYS A N 1
ATOM 764 C CA . LYS A 1 99 ? -3.232 -23.234 -6.75 1 92.81 99 LYS A CA 1
ATOM 765 C C . LYS A 1 99 ? -3.363 -21.719 -6.57 1 92.81 99 LYS A C 1
ATOM 767 O O . LYS A 1 99 ? -2.568 -20.953 -7.117 1 92.81 99 LYS A O 1
ATOM 772 N N . LEU A 1 100 ? -4.383 -21.328 -5.809 1 93.06 100 LEU A N 1
ATOM 773 C CA . LEU A 1 100 ? -4.523 -19.922 -5.41 1 93.06 100 LEU A CA 1
ATOM 774 C C . LEU A 1 100 ? -3.539 -19.578 -4.297 1 93.06 100 LEU A C 1
ATOM 776 O O . LEU A 1 100 ? -3.5 -20.25 -3.264 1 93.06 100 LEU A O 1
ATOM 780 N N . VAL A 1 101 ? -2.82 -18.547 -4.578 1 94.56 101 VAL A N 1
ATOM 781 C CA . VAL A 1 101 ? -1.786 -18.141 -3.631 1 94.56 101 VAL A CA 1
ATOM 782 C C . VAL A 1 101 ? -2.029 -16.703 -3.182 1 94.56 101 VAL A C 1
ATOM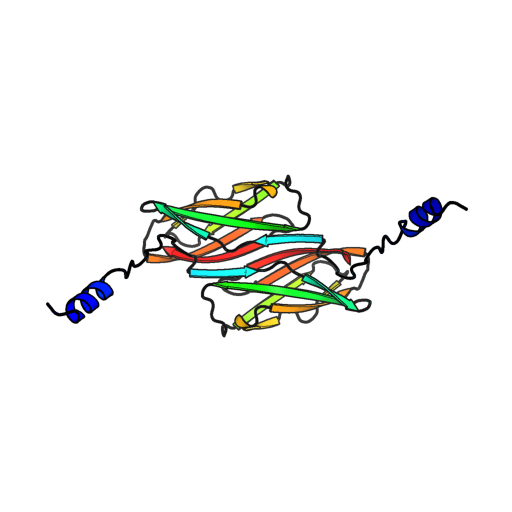 784 O O . VAL A 1 101 ? -2.277 -15.82 -4.008 1 94.56 101 VAL A O 1
ATOM 787 N N . HIS A 1 102 ? -1.965 -16.469 -1.887 1 95.56 102 HIS A N 1
ATOM 788 C CA . HIS A 1 102 ? -2.043 -15.141 -1.286 1 95.56 102 HIS A CA 1
ATOM 789 C C . HIS A 1 102 ? -0.672 -14.664 -0.815 1 95.56 102 HIS A C 1
ATOM 791 O O . HIS A 1 102 ? 0.02 -15.383 -0.088 1 95.56 102 HIS A O 1
ATOM 797 N N . CYS A 1 103 ? -0.376 -13.531 -1.322 1 96.75 103 CYS A N 1
ATOM 798 C CA . CYS A 1 103 ? 0.944 -13.008 -0.986 1 96.75 103 CYS A CA 1
ATOM 799 C C . CYS A 1 103 ? 0.844 -11.594 -0.415 1 96.75 103 CYS A C 1
ATOM 801 O O . CYS A 1 103 ? -0.185 -10.938 -0.56 1 96.75 103 CYS A O 1
ATOM 803 N N . ARG A 1 104 ? 1.858 -11.203 0.283 1 96.19 104 ARG A N 1
ATOM 804 C CA . ARG A 1 104 ? 2.041 -9.852 0.806 1 96.19 104 ARG A CA 1
ATOM 805 C C . ARG A 1 104 ? 3.43 -9.32 0.473 1 96.19 104 ARG A C 1
ATOM 807 O O . ARG A 1 104 ? 4.422 -10.055 0.573 1 96.19 104 ARG A O 1
ATOM 814 N N . SER A 1 105 ? 3.441 -8.133 -0.004 1 96.56 105 SER A N 1
ATOM 815 C CA . SER A 1 105 ? 4.715 -7.438 -0.184 1 96.56 105 SER A CA 1
ATOM 816 C C . SER A 1 105 ? 4.754 -6.141 0.612 1 96.56 105 SER A C 1
ATOM 818 O O . SER A 1 105 ? 3.711 -5.57 0.939 1 96.56 105 SER A O 1
ATOM 820 N N . GLY A 1 106 ? 5.98 -5.727 0.907 1 96.62 106 GLY A N 1
ATOM 821 C CA . GLY A 1 106 ? 6.078 -4.477 1.643 1 96.62 106 GLY A CA 1
ATOM 822 C C . GLY A 1 106 ? 7.461 -3.855 1.586 1 96.62 106 GLY A C 1
ATOM 823 O O . GLY A 1 106 ? 8.43 -4.52 1.206 1 96.62 106 GLY A O 1
ATOM 824 N N . LEU A 1 107 ? 7.469 -2.674 1.81 1 96.06 107 LEU A N 1
ATOM 825 C CA . LEU A 1 107 ? 8.664 -1.868 2.041 1 96.06 107 LEU A CA 1
ATOM 826 C C . LEU A 1 107 ? 8.789 -1.496 3.514 1 96.06 107 LEU A C 1
ATOM 828 O O . LEU A 1 107 ? 7.918 -0.827 4.066 1 96.06 107 LEU A O 1
ATOM 832 N N . LEU A 1 108 ? 9.828 -1.981 4.059 1 90.25 108 LEU A N 1
ATOM 833 C CA . LEU A 1 108 ? 10.016 -1.835 5.5 1 90.25 108 LEU A CA 1
ATOM 834 C C . LEU A 1 108 ? 10.898 -0.634 5.816 1 90.25 108 LEU A C 1
ATOM 836 O O . LEU A 1 108 ? 12.117 -0.775 5.957 1 90.25 108 LEU A O 1
ATOM 840 N N . ILE A 1 109 ? 10.336 0.503 6.023 1 82.69 109 ILE A N 1
ATOM 841 C CA . ILE A 1 109 ? 10.906 1.759 6.496 1 82.69 109 ILE A CA 1
ATOM 842 C C . ILE A 1 109 ? 9.875 2.52 7.324 1 82.69 109 ILE A C 1
ATOM 844 O O . ILE A 1 109 ? 8.727 2.086 7.449 1 82.69 109 ILE A O 1
ATOM 848 N N . ILE A 1 110 ? 10.328 3.559 7.805 1 79.5 110 ILE A N 1
ATOM 849 C CA . ILE A 1 110 ? 9.422 4.324 8.648 1 79.5 110 ILE A CA 1
ATOM 850 C C . ILE A 1 110 ? 8.18 4.723 7.852 1 79.5 110 ILE A C 1
ATOM 852 O O . ILE A 1 110 ? 7.051 4.551 8.312 1 79.5 110 ILE A O 1
ATOM 856 N N . ILE A 1 111 ? 8.375 5.148 6.625 1 86.69 111 ILE A N 1
ATOM 857 C CA . ILE A 1 111 ? 7.281 5.523 5.734 1 86.69 111 ILE A CA 1
ATOM 858 C C . ILE A 1 111 ? 7.074 4.434 4.684 1 86.69 111 ILE A C 1
ATOM 860 O O . ILE A 1 111 ? 7.043 4.715 3.484 1 86.69 111 ILE A O 1
ATOM 864 N N . GLY A 1 112 ? 6.902 3.311 5.168 1 93.5 112 GLY A N 1
ATOM 865 C CA . GLY A 1 112 ? 6.785 2.16 4.289 1 93.5 112 GLY A CA 1
ATOM 866 C C . GLY A 1 112 ? 5.344 1.793 3.975 1 93.5 112 GLY A C 1
ATOM 867 O O . GLY A 1 112 ? 4.441 2.617 4.129 1 93.5 112 GLY A O 1
ATOM 868 N N . TRP A 1 113 ? 5.168 0.643 3.408 1 96.62 113 TRP A N 1
ATOM 869 C CA . TRP A 1 113 ? 3.854 0.16 2.994 1 96.62 113 TRP A CA 1
ATOM 870 C C . TRP A 1 113 ? 3.814 -1.365 2.982 1 96.62 113 TRP A C 1
ATOM 872 O O . TRP A 1 113 ? 4.859 -2.02 3.027 1 96.62 113 TRP A O 1
ATOM 882 N N . LYS A 1 114 ? 2.648 -1.894 2.975 1 96 114 LYS A N 1
ATOM 883 C CA . LYS A 1 114 ? 2.318 -3.299 2.758 1 96 114 LYS A CA 1
ATOM 884 C C . LYS A 1 114 ? 1.121 -3.445 1.823 1 96 114 LYS A C 1
ATOM 886 O O . LYS A 1 114 ? 0.146 -2.699 1.933 1 96 114 LYS A O 1
ATOM 891 N N . VAL A 1 115 ? 1.229 -4.383 0.881 1 95.62 115 VAL A N 1
ATOM 892 C CA . VAL A 1 115 ? 0.132 -4.66 -0.039 1 95.62 115 VAL A CA 1
ATOM 893 C C . VAL A 1 115 ? -0.08 -6.168 -0.15 1 95.62 115 VAL A C 1
ATOM 895 O O . VAL A 1 115 ? 0.883 -6.941 -0.155 1 95.62 115 VAL A O 1
ATOM 898 N N . TRP A 1 116 ? -1.318 -6.523 -0.264 1 94.38 116 TRP A N 1
ATOM 899 C CA . TRP A 1 116 ? -1.679 -7.922 -0.471 1 94.38 116 TRP A CA 1
ATOM 900 C C . TRP A 1 116 ? -2.137 -8.164 -1.906 1 94.38 116 TRP A C 1
ATOM 902 O O . TRP A 1 116 ? -2.705 -7.266 -2.539 1 94.38 116 TRP A O 1
ATOM 912 N N . PHE A 1 117 ? -1.905 -9.375 -2.391 1 93.81 117 PHE A N 1
ATOM 913 C CA . PHE A 1 117 ? -2.365 -9.781 -3.715 1 93.81 117 PHE A CA 1
ATOM 914 C C . PHE A 1 117 ? -2.484 -11.297 -3.807 1 93.81 117 PHE A C 1
ATOM 916 O O . PHE A 1 117 ? -2.041 -12.016 -2.908 1 93.81 117 PHE A O 1
ATOM 923 N N . SER A 1 118 ? -3.117 -11.703 -4.816 1 93.69 118 SER A N 1
ATOM 924 C CA . SER A 1 118 ? -3.242 -13.141 -5.051 1 93.69 118 SER A CA 1
ATOM 925 C C . SER A 1 118 ? -3.074 -13.469 -6.531 1 93.69 118 SER A C 1
ATOM 927 O O . SER A 1 118 ? -3.287 -12.617 -7.391 1 93.69 118 SER A O 1
ATOM 929 N N . PHE A 1 119 ? -2.705 -14.672 -6.766 1 91.88 119 PHE A N 1
ATOM 930 C CA . PHE A 1 119 ? -2.605 -15.195 -8.125 1 91.88 119 PHE A CA 1
ATOM 931 C C . PHE A 1 119 ? -2.781 -16.703 -8.133 1 91.88 119 PHE A C 1
ATOM 933 O O . PHE A 1 119 ? -2.822 -17.344 -7.078 1 91.88 119 PHE A O 1
ATOM 940 N N . GLN A 1 120 ? -2.93 -17.156 -9.312 1 90.19 120 GLN A N 1
ATOM 941 C CA . GLN A 1 120 ? -3.021 -18.594 -9.508 1 90.19 120 GLN A CA 1
ATOM 942 C C . GLN A 1 120 ? -1.761 -19.141 -10.164 1 90.19 120 GLN A C 1
ATOM 944 O O . GLN A 1 120 ? -1.279 -18.578 -11.156 1 90.19 120 GLN A O 1
ATOM 949 N N . THR A 1 121 ? -1.278 -20.188 -9.594 1 88.81 121 THR A N 1
ATOM 950 C CA . THR A 1 121 ? -0.071 -20.781 -10.141 1 88.81 121 THR A CA 1
ATOM 951 C C . THR A 1 121 ? -0.401 -21.625 -11.375 1 88.81 121 THR A C 1
ATOM 953 O O . THR A 1 121 ? -1.504 -22.172 -11.484 1 88.81 121 THR A O 1
ATOM 956 N N . MET B 1 1 ? -16.344 -20.672 -56.75 1 38.31 1 MET B N 1
ATOM 957 C CA . MET B 1 1 ? -15.641 -20.969 -55.5 1 38.31 1 MET B CA 1
ATOM 958 C C . MET B 1 1 ? -16 -19.984 -54.406 1 38.31 1 MET B C 1
ATOM 960 O O . MET B 1 1 ? -15.891 -18.766 -54.625 1 38.31 1 MET B O 1
ATOM 964 N N . ASN B 1 2 ? -16.984 -20.281 -53.5 1 44.47 2 ASN B N 1
ATOM 965 C CA . ASN B 1 2 ? -17.859 -19.531 -52.594 1 44.47 2 ASN B CA 1
ATOM 966 C C . ASN B 1 2 ? -17.062 -18.734 -51.562 1 44.47 2 ASN B C 1
ATOM 968 O O . ASN B 1 2 ? -16.25 -19.312 -50.812 1 44.47 2 ASN B O 1
ATOM 972 N N . LEU B 1 3 ? -17.047 -17.375 -51.812 1 56.38 3 LEU B N 1
ATOM 973 C CA . LEU B 1 3 ? -16.531 -16.297 -50.969 1 56.38 3 LEU B CA 1
ATOM 974 C C . LEU B 1 3 ? -17 -16.453 -49.531 1 56.38 3 LEU B C 1
ATOM 976 O O . LEU B 1 3 ? -16.266 -16.109 -48.594 1 56.38 3 LEU B O 1
ATOM 980 N N . GLN B 1 4 ? -18.094 -17.016 -49.375 1 56.59 4 GLN B N 1
ATOM 981 C CA . GLN B 1 4 ? -18.562 -17.266 -48 1 56.59 4 GLN B CA 1
ATOM 982 C C . GLN B 1 4 ? -17.672 -18.281 -47.312 1 56.59 4 GLN B C 1
ATOM 984 O O . GLN B 1 4 ? -17.375 -18.141 -46.125 1 56.59 4 GLN B O 1
ATOM 989 N N . LEU B 1 5 ? -17.312 -19.391 -48.031 1 50.97 5 LEU B N 1
ATOM 990 C CA . LEU B 1 5 ? -16.422 -20.359 -47.406 1 50.97 5 LEU B CA 1
ATOM 991 C C . LEU B 1 5 ? -15.07 -19.734 -47.094 1 50.97 5 LEU B C 1
ATOM 993 O O . LEU B 1 5 ? -14.445 -20.047 -46.062 1 50.97 5 LEU B O 1
ATOM 997 N N . ILE B 1 6 ? -14.719 -18.734 -47.969 1 50.38 6 ILE B N 1
ATOM 998 C CA . ILE B 1 6 ? -13.469 -18.047 -47.688 1 50.38 6 ILE B CA 1
ATOM 999 C C . ILE B 1 6 ? -13.633 -17.141 -46.469 1 50.38 6 ILE B C 1
ATOM 1001 O O . ILE B 1 6 ? -12.734 -17.047 -45.625 1 50.38 6 ILE B O 1
ATOM 1005 N N . LEU B 1 7 ? -14.875 -16.562 -46.312 1 50.78 7 LEU B N 1
ATOM 1006 C CA . LEU B 1 7 ? -15.07 -15.688 -45.188 1 50.78 7 LEU B CA 1
ATOM 1007 C C . LEU B 1 7 ? -15.156 -16.5 -43.875 1 50.78 7 LEU B C 1
ATOM 1009 O O . LEU B 1 7 ? -14.75 -16.031 -42.812 1 50.78 7 LEU B O 1
ATOM 1013 N N . ILE B 1 8 ? -15.758 -17.688 -43.969 1 47.75 8 ILE B N 1
ATOM 1014 C CA . ILE B 1 8 ? -15.828 -18.469 -42.75 1 47.75 8 ILE B CA 1
ATOM 1015 C C . ILE B 1 8 ? -14.43 -18.953 -42.375 1 47.75 8 ILE B C 1
ATOM 1017 O O . ILE B 1 8 ? -14.094 -19.016 -41.188 1 47.75 8 ILE B O 1
ATOM 1021 N N . PHE B 1 9 ? -13.539 -19.312 -43.406 1 45.44 9 PHE B N 1
ATOM 1022 C CA . PHE B 1 9 ? -12.195 -19.781 -43.062 1 45.44 9 PHE B CA 1
ATOM 1023 C C . PHE B 1 9 ? -11.383 -18.656 -42.438 1 45.44 9 PHE B C 1
ATOM 1025 O O . PHE B 1 9 ? -10.508 -18.906 -41.594 1 45.44 9 PHE B O 1
ATOM 1032 N N . ILE B 1 10 ? -11.555 -17.422 -42.938 1 44.56 10 ILE B N 1
ATOM 1033 C CA . ILE B 1 10 ? -10.742 -16.344 -42.375 1 44.56 10 ILE B CA 1
ATOM 1034 C C . ILE B 1 10 ? -11.18 -16.047 -40.938 1 44.56 10 ILE B C 1
ATOM 1036 O O . ILE B 1 10 ? -10.359 -15.695 -40.094 1 44.56 10 ILE B O 1
ATOM 1040 N N . PHE B 1 11 ? -12.461 -16.281 -40.656 1 41.03 11 PHE B N 1
ATOM 1041 C CA . PHE B 1 11 ? -12.836 -15.938 -39.281 1 41.03 11 PHE B CA 1
ATOM 1042 C C . PHE B 1 11 ? -12.336 -17 -38.312 1 41.03 11 PHE B C 1
ATOM 1044 O O . PHE B 1 11 ? -12.492 -16.859 -37.094 1 41.03 11 PHE B O 1
ATOM 1051 N N . SER B 1 12 ? -12.156 -18.219 -38.812 1 34.91 12 SER B N 1
ATOM 1052 C CA . SER B 1 12 ? -11.672 -19.156 -37.781 1 34.91 12 SER B CA 1
ATOM 1053 C C . SER B 1 12 ? -10.32 -18.719 -37.25 1 34.91 12 SER B C 1
ATOM 1055 O O . SER B 1 12 ? -9.711 -19.422 -36.438 1 34.91 12 SER B O 1
ATOM 1057 N N . ILE B 1 13 ? -9.523 -18.062 -38.094 1 33 13 ILE B N 1
ATOM 1058 C CA . ILE B 1 13 ? -8.117 -18.031 -37.719 1 33 13 ILE B CA 1
ATOM 1059 C C . ILE B 1 13 ? -7.984 -17.625 -36.25 1 33 13 ILE B C 1
ATOM 1061 O O .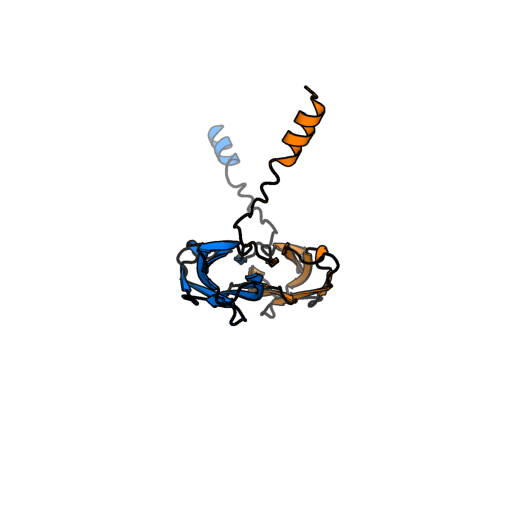 ILE B 1 13 ? -7.305 -18.297 -35.469 1 33 13 ILE B O 1
ATOM 1065 N N . LEU B 1 14 ? -7.668 -16.172 -35.906 1 30.91 14 LEU B N 1
ATOM 1066 C CA . LEU B 1 14 ? -6.699 -15.594 -34.969 1 30.91 14 LEU B CA 1
ATOM 1067 C C . LEU B 1 14 ? -7.25 -15.586 -33.531 1 30.91 14 LEU B C 1
ATOM 1069 O O . LEU B 1 14 ? -7.789 -14.578 -33.094 1 30.91 14 LEU B O 1
ATOM 1073 N N . PHE B 1 15 ? -8.219 -16.375 -33.219 1 29.88 15 PHE B N 1
ATOM 1074 C CA . PHE B 1 15 ? -8.234 -16.406 -31.75 1 29.88 15 PHE B CA 1
ATOM 1075 C C . PHE B 1 15 ? -6.859 -16.781 -31.203 1 29.88 15 PHE B C 1
ATOM 1077 O O . PHE B 1 15 ? -6.531 -17.953 -31.078 1 29.88 15 PHE B O 1
ATOM 1084 N N . VAL B 1 16 ? -5.805 -16.141 -31.688 1 29.14 16 VAL B N 1
ATOM 1085 C CA . VAL B 1 16 ? -4.625 -16.125 -30.828 1 29.14 16 VAL B CA 1
ATOM 1086 C C . VAL B 1 16 ? -5.047 -15.961 -29.375 1 29.14 16 VAL B C 1
ATOM 1088 O O . VAL B 1 16 ? -5.551 -14.906 -28.984 1 29.14 16 VAL B O 1
ATOM 1091 N N . THR B 1 17 ? -5.652 -17.031 -28.797 1 31.64 17 THR B N 1
ATOM 1092 C CA . THR B 1 17 ? -5.504 -17 -27.344 1 31.64 17 THR B CA 1
ATOM 1093 C C . THR B 1 17 ? -4.129 -16.469 -26.938 1 31.64 17 THR B C 1
ATOM 1095 O O . THR B 1 17 ? -3.113 -17.125 -27.156 1 31.64 17 THR B O 1
ATOM 1098 N N . ILE B 1 18 ? -3.895 -15.273 -27.234 1 32.25 18 ILE B N 1
ATOM 1099 C CA . ILE B 1 18 ? -2.756 -14.68 -26.547 1 32.25 18 ILE B CA 1
ATOM 1100 C C . ILE B 1 18 ? -2.639 -15.266 -25.141 1 32.25 18 ILE B C 1
ATOM 1102 O O . ILE B 1 18 ? -3.5 -15.031 -24.281 1 32.25 18 ILE B O 1
ATOM 1106 N N . TYR B 1 19 ? -2.318 -16.594 -25.047 1 34.09 19 TYR B N 1
ATOM 1107 C CA . TYR B 1 19 ? -1.675 -16.953 -23.797 1 34.09 19 TYR B CA 1
ATOM 1108 C C . TYR B 1 19 ? -0.81 -15.812 -23.266 1 34.09 19 TYR B C 1
ATOM 1110 O O . TYR B 1 19 ? 0.275 -15.562 -23.797 1 34.09 19 TYR B O 1
ATOM 1118 N N . SER B 1 20 ? -1.398 -14.766 -23.172 1 38.31 20 SER B N 1
ATOM 1119 C CA . SER B 1 20 ? -0.513 -13.789 -22.547 1 38.31 20 SER B CA 1
ATOM 1120 C C . SER B 1 20 ? 0.285 -14.414 -21.406 1 38.31 20 SER B C 1
ATOM 1122 O O . SER B 1 20 ? -0.289 -15.008 -20.484 1 38.31 20 SER B O 1
ATOM 1124 N N . ASP B 1 21 ? 1.245 -15.172 -21.641 1 44.88 21 ASP B N 1
ATOM 1125 C CA . ASP B 1 21 ? 2.227 -15.609 -20.656 1 44.88 21 ASP B CA 1
ATOM 1126 C C . ASP B 1 21 ? 2.201 -14.703 -19.422 1 44.88 21 ASP B C 1
ATOM 1128 O O . ASP B 1 21 ? 3.107 -14.758 -18.578 1 44.88 21 ASP B O 1
ATOM 1132 N N . GLU B 1 22 ? 1.594 -13.586 -19.562 1 50.62 22 GLU B N 1
ATOM 1133 C CA . GLU B 1 22 ? 1.667 -12.711 -18.391 1 50.62 22 GLU B CA 1
ATOM 1134 C C . GLU B 1 22 ? 0.886 -13.289 -17.219 1 50.62 22 GLU B C 1
ATOM 1136 O O . GLU B 1 22 ? -0.328 -13.484 -17.312 1 50.62 22 GLU B O 1
ATOM 1141 N N . LEU B 1 23 ? 1.316 -14.25 -16.5 1 53.41 23 LEU B N 1
ATOM 1142 C CA . LEU B 1 23 ? 0.805 -14.766 -15.234 1 53.41 23 LEU B CA 1
ATOM 1143 C C . LEU B 1 23 ? 0.14 -13.656 -14.422 1 53.41 23 LEU B C 1
ATOM 1145 O O . LEU B 1 23 ? 0.824 -12.805 -13.852 1 53.41 23 LEU B O 1
ATOM 1149 N N . VAL B 1 24 ? -0.981 -12.672 -14.594 1 59.97 24 VAL B N 1
ATOM 1150 C CA . VAL B 1 24 ? -1.246 -11.312 -14.156 1 59.97 24 VAL B CA 1
ATOM 1151 C C . VAL B 1 24 ? -1.757 -11.32 -12.711 1 59.97 24 VAL B C 1
ATOM 1153 O O . VAL B 1 24 ? -2.27 -12.336 -12.234 1 59.97 24 VAL B O 1
ATOM 1156 N N . PRO B 1 25 ? -1.499 -10.766 -11.633 1 73.38 25 PRO B N 1
ATOM 1157 C CA . PRO B 1 25 ? -2.221 -10.828 -10.359 1 73.38 25 PRO B CA 1
ATOM 1158 C C . PRO B 1 25 ? -3.715 -11.086 -10.539 1 73.38 25 PRO B C 1
ATOM 1160 O O . PRO B 1 25 ? -4.32 -10.586 -11.492 1 73.38 25 PRO B O 1
ATOM 1163 N N . LEU B 1 26 ? -4.258 -12.094 -9.789 1 84.06 26 LEU B N 1
ATOM 1164 C CA . LEU B 1 26 ? -5.695 -12.344 -9.836 1 84.06 26 LEU B CA 1
ATOM 1165 C C . LEU B 1 26 ? -6.461 -11.242 -9.109 1 84.06 26 LEU B C 1
ATOM 1167 O O . LEU B 1 26 ? -7.48 -10.758 -9.602 1 84.06 26 LEU B O 1
ATOM 1171 N N . LYS B 1 27 ? -6.016 -11.008 -7.961 1 91.44 27 LYS B N 1
ATOM 1172 C CA . LYS B 1 27 ? -6.621 -9.938 -7.176 1 91.44 27 LYS B CA 1
ATOM 1173 C C . LYS B 1 27 ? -5.559 -9.055 -6.527 1 91.44 27 LYS B C 1
ATOM 1175 O O . LYS B 1 27 ? -4.574 -9.562 -5.984 1 91.44 27 LYS B O 1
ATOM 1180 N N . GLN B 1 28 ? -5.754 -7.852 -6.621 1 94.44 28 GLN B N 1
ATOM 1181 C CA . GLN B 1 28 ? -4.887 -6.93 -5.898 1 94.44 28 GLN B CA 1
ATOM 1182 C C . GLN B 1 28 ? -5.574 -5.586 -5.676 1 94.44 28 GLN B C 1
ATOM 1184 O O . GLN B 1 28 ? -6.445 -5.195 -6.453 1 94.44 28 GLN B O 1
ATOM 1189 N N . SER B 1 29 ? -5.23 -4.984 -4.613 1 94.06 29 SER B N 1
ATOM 1190 C CA . SER B 1 29 ? -5.609 -3.605 -4.328 1 94.06 29 SER B CA 1
ATOM 1191 C C . SER B 1 29 ? -4.395 -2.764 -3.955 1 94.06 29 SER B C 1
ATOM 1193 O O . SER B 1 29 ? -3.549 -3.197 -3.168 1 94.06 29 SER B O 1
ATOM 1195 N N . THR B 1 30 ? -4.281 -1.594 -4.574 1 95.12 30 THR B N 1
ATOM 1196 C CA . THR B 1 30 ? -3.141 -0.716 -4.324 1 95.12 30 THR B CA 1
ATOM 1197 C C . THR B 1 30 ? -3.611 0.688 -3.953 1 95.12 30 THR B C 1
ATOM 1199 O O . THR B 1 30 ? -4.547 1.214 -4.559 1 95.12 30 THR B O 1
ATOM 1202 N N . PRO B 1 31 ? -2.947 1.244 -2.998 1 95.81 31 PRO B N 1
ATOM 1203 C CA . PRO B 1 31 ? -3.277 2.629 -2.658 1 95.81 31 PRO B CA 1
ATOM 1204 C C . PRO B 1 31 ? -2.652 3.639 -3.617 1 95.81 31 PRO B C 1
ATOM 1206 O O . PRO B 1 31 ? -1.56 3.406 -4.141 1 95.81 31 PRO B O 1
ATOM 1209 N N . ASN B 1 32 ? -3.309 4.703 -3.773 1 94.94 32 ASN B N 1
ATOM 1210 C CA . ASN B 1 32 ? -2.707 5.902 -4.352 1 94.94 32 ASN B CA 1
ATOM 1211 C C . ASN B 1 32 ? -2.035 6.762 -3.283 1 94.94 32 ASN B C 1
ATOM 1213 O O . ASN B 1 32 ? -2.232 6.539 -2.086 1 94.94 32 ASN B O 1
ATOM 1217 N N . PRO B 1 33 ? -1.201 7.652 -3.768 1 93 33 PRO B N 1
ATOM 1218 C CA . PRO B 1 33 ? -0.655 8.586 -2.785 1 93 33 PRO B CA 1
ATOM 1219 C C . PRO B 1 33 ? -1.741 9.328 -2.012 1 93 33 PRO B C 1
ATOM 1221 O O . PRO B 1 33 ? -2.764 9.711 -2.586 1 93 33 PRO B O 1
ATOM 1224 N N . VAL B 1 34 ? -1.465 9.5 -0.77 1 94.69 34 VAL B N 1
ATOM 1225 C CA . VAL B 1 34 ? -2.395 10.242 0.08 1 94.69 34 VAL B CA 1
ATOM 1226 C C . VAL B 1 34 ? -2.338 11.727 -0.262 1 94.69 34 VAL B C 1
ATOM 1228 O O . VAL B 1 34 ? -1.256 12.281 -0.465 1 94.69 34 VAL B O 1
ATOM 1231 N N . VAL B 1 35 ? -3.492 12.352 -0.253 1 92.94 35 VAL B N 1
ATOM 1232 C CA . VAL B 1 35 ? -3.582 13.781 -0.531 1 92.94 35 VAL B CA 1
ATOM 1233 C C . VAL B 1 35 ? -4.078 14.523 0.711 1 92.94 35 VAL B C 1
ATOM 1235 O O . VAL B 1 35 ? -5.078 14.125 1.318 1 92.94 35 VAL B O 1
ATOM 1238 N N . ILE B 1 36 ? -3.424 15.523 1.105 1 93.38 36 ILE B N 1
ATOM 1239 C CA . ILE B 1 36 ? -3.797 16.344 2.248 1 93.38 36 ILE B CA 1
ATOM 1240 C C . ILE B 1 36 ? -4.168 17.75 1.773 1 93.38 36 ILE B C 1
ATOM 1242 O O . ILE B 1 36 ? -3.395 18.406 1.065 1 93.38 36 ILE B O 1
ATOM 1246 N N . LYS B 1 37 ? -5.312 18.156 2.227 1 90.12 37 LYS B N 1
ATOM 1247 C CA . LYS B 1 37 ? -5.812 19.484 1.857 1 90.12 37 LYS B CA 1
ATOM 1248 C C . LYS B 1 37 ? -6.215 20.281 3.094 1 90.12 37 LYS B C 1
ATOM 1250 O O . LYS B 1 37 ? -6.637 19.703 4.102 1 90.12 37 LYS B O 1
ATOM 1255 N N . LYS B 1 38 ? -6.188 21.516 2.928 1 87.62 38 LYS B N 1
ATOM 1256 C CA . LYS B 1 38 ? -6.699 22.375 3.984 1 87.62 38 LYS B CA 1
ATOM 1257 C C . LYS B 1 38 ? -8.219 22.453 3.945 1 87.62 38 LYS B C 1
ATOM 1259 O O . LYS B 1 38 ? -8.812 22.562 2.871 1 87.62 38 LYS B O 1
ATOM 1264 N N . GLY B 1 39 ? -8.898 22.203 5.07 1 84 39 GLY B N 1
ATOM 1265 C CA 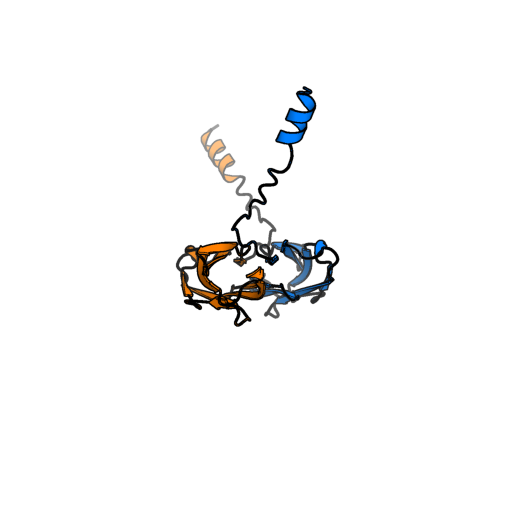. GLY B 1 39 ? -10.352 22.281 5.156 1 84 39 GLY B CA 1
ATOM 1266 C C . GLY B 1 39 ? -10.844 23.5 5.922 1 84 39 GLY B C 1
ATOM 1267 O O . GLY B 1 39 ? -12.047 23.688 6.074 1 84 39 GLY B O 1
ATOM 1268 N N . GLY B 1 40 ? -10.008 24.359 6.559 1 80.62 40 GLY B N 1
ATOM 1269 C CA . GLY B 1 40 ? -10.289 25.516 7.41 1 80.62 40 GLY B CA 1
ATOM 1270 C C . GLY B 1 40 ? -9.148 25.844 8.359 1 80.62 40 GLY B C 1
ATOM 1271 O O . GLY B 1 40 ? -8.039 25.344 8.203 1 80.62 40 GLY B O 1
ATOM 1272 N N . ASP B 1 41 ? -9.312 26.703 9.258 1 81.44 41 ASP B N 1
ATOM 1273 C CA . ASP B 1 41 ? -8.234 27.219 10.094 1 81.44 41 ASP B CA 1
ATOM 1274 C C . ASP B 1 41 ? -7.52 26.094 10.836 1 81.44 41 ASP B C 1
ATOM 1276 O O . ASP B 1 41 ? -6.289 26.078 10.906 1 81.44 41 ASP B O 1
ATOM 1280 N N . ASN B 1 42 ? -8.289 25.078 11.359 1 91.75 42 ASN B N 1
ATOM 1281 C CA . ASN B 1 42 ? -7.664 24.016 12.125 1 91.75 42 ASN B CA 1
ATOM 1282 C C . ASN B 1 42 ? -8.109 22.641 11.633 1 91.75 42 ASN B C 1
ATOM 1284 O O . ASN B 1 42 ? -8.234 21.703 12.43 1 91.75 42 ASN B O 1
ATOM 1288 N N . LYS B 1 43 ? -8.344 22.672 10.328 1 92.38 43 LYS B N 1
ATOM 1289 C CA . LYS B 1 43 ? -8.859 21.406 9.805 1 92.38 43 LYS B CA 1
ATOM 1290 C C . LYS B 1 43 ? -8.109 20.984 8.539 1 92.38 43 LYS B C 1
ATOM 1292 O O . LYS B 1 43 ? -7.781 21.828 7.703 1 92.38 43 LYS B O 1
ATOM 1297 N N . LEU B 1 44 ? -7.883 19.781 8.414 1 93.25 44 LEU B N 1
ATOM 1298 C CA . LEU B 1 44 ? -7.348 19.188 7.203 1 93.25 44 LEU B CA 1
ATOM 1299 C C . LEU B 1 44 ? -8.289 18.109 6.664 1 93.25 44 LEU B C 1
ATOM 1301 O O . LEU B 1 44 ? -9.031 17.484 7.43 1 93.25 44 LEU B O 1
ATOM 1305 N N . HIS B 1 45 ? -8.312 17.984 5.441 1 94.19 45 HIS B N 1
ATOM 1306 C CA . HIS B 1 45 ? -8.914 16.828 4.773 1 94.19 45 HIS B CA 1
ATOM 1307 C C . HIS B 1 45 ? -7.852 15.914 4.188 1 94.19 45 HIS B C 1
ATOM 1309 O O . HIS B 1 45 ? -7 16.359 3.41 1 94.19 45 HIS B O 1
ATOM 1315 N N . ILE B 1 46 ? -7.91 14.711 4.578 1 95.12 46 ILE B N 1
ATOM 1316 C CA . ILE B 1 46 ? -6.992 13.711 4.051 1 95.12 46 ILE B CA 1
ATOM 1317 C C . ILE B 1 46 ? -7.754 12.727 3.162 1 95.12 46 ILE B C 1
ATOM 1319 O O . ILE B 1 46 ? -8.656 12.023 3.629 1 95.12 46 ILE B O 1
ATOM 1323 N N . ASP B 1 47 ? -7.336 12.711 1.954 1 95.25 47 ASP B N 1
ATOM 1324 C CA . ASP B 1 47 ? -7.949 11.812 0.977 1 95.25 47 ASP B CA 1
ATOM 1325 C C . ASP B 1 47 ? -7.102 10.562 0.776 1 95.25 47 ASP B C 1
ATOM 1327 O O . ASP B 1 47 ? -5.918 10.648 0.438 1 95.25 47 ASP B O 1
ATOM 1331 N N . VAL B 1 48 ? -7.711 9.438 0.971 1 95.5 48 VAL B N 1
ATOM 1332 C CA . VAL B 1 48 ? -7.152 8.117 0.687 1 95.5 48 VAL B CA 1
ATOM 1333 C C . VAL B 1 48 ? -7.926 7.465 -0.456 1 95.5 48 VAL B C 1
ATOM 1335 O O . VAL B 1 48 ? -9.156 7.406 -0.427 1 95.5 48 VAL B O 1
ATOM 1338 N N . SER B 1 49 ? -7.18 7.023 -1.455 1 96.44 49 SER B N 1
ATOM 1339 C CA . SER B 1 49 ? -7.84 6.395 -2.594 1 96.44 49 SER B CA 1
ATOM 1340 C C . SER B 1 49 ? -7.129 5.113 -3.006 1 96.44 49 SER B C 1
ATOM 1342 O O . SER B 1 49 ? -5.992 4.867 -2.594 1 96.44 49 SER B O 1
ATOM 1344 N N . TRP B 1 50 ? -7.785 4.297 -3.754 1 96.12 50 TRP B N 1
ATOM 1345 C CA . TRP B 1 50 ? -7.238 2.992 -4.117 1 96.12 50 TRP B CA 1
ATOM 1346 C C . TRP B 1 50 ? -7.738 2.557 -5.488 1 96.12 50 TRP B C 1
ATOM 1348 O O . TRP B 1 50 ? -8.711 3.105 -6.004 1 96.12 50 TRP B O 1
ATOM 1358 N N . GLU B 1 51 ? -6.965 1.685 -6.016 1 93.19 51 GLU B N 1
ATOM 1359 C CA . GLU B 1 51 ? -7.32 0.937 -7.215 1 93.19 51 GLU B CA 1
ATOM 1360 C C . GLU B 1 51 ? -7.117 -0.562 -7.016 1 93.19 51 GLU B C 1
ATOM 1362 O O . GLU B 1 51 ? -6.469 -0.982 -6.055 1 93.19 51 GLU B O 1
ATOM 1367 N N . GLY B 1 52 ? -7.82 -1.299 -7.844 1 90.75 52 GLY B N 1
ATOM 1368 C CA . GLY B 1 52 ? -7.645 -2.732 -7.672 1 90.75 52 GLY B CA 1
ATOM 1369 C C . GLY B 1 52 ? -8.008 -3.531 -8.906 1 90.75 52 GLY B C 1
ATOM 1370 O O . GLY B 1 52 ? -8.555 -2.982 -9.867 1 90.75 52 GLY B O 1
ATOM 1371 N N . LEU B 1 53 ? -7.551 -4.645 -8.852 1 89.56 53 LEU B N 1
ATOM 1372 C CA . LEU B 1 53 ? -7.801 -5.645 -9.883 1 89.56 53 LEU B CA 1
ATOM 1373 C C . LEU B 1 53 ? -8.656 -6.785 -9.336 1 89.56 53 LEU B C 1
ATOM 1375 O O . LEU B 1 53 ? -8.305 -7.395 -8.328 1 89.56 53 LEU B O 1
ATOM 1379 N N . ALA B 1 54 ? -9.828 -7 -10.062 1 90.81 54 ALA B N 1
ATOM 1380 C CA . ALA B 1 54 ? -10.672 -8.172 -9.836 1 90.81 54 ALA B CA 1
ATOM 1381 C C . ALA B 1 54 ? -11.266 -8.148 -8.422 1 90.81 54 ALA B C 1
ATOM 1383 O O . ALA B 1 54 ? -11.305 -9.18 -7.75 1 90.81 54 ALA B O 1
ATOM 1384 N N . ILE B 1 55 ? -11.508 -7.047 -7.891 1 91.62 55 ILE B N 1
ATOM 1385 C CA . ILE B 1 55 ? -12.258 -6.883 -6.652 1 91.62 55 ILE B CA 1
ATOM 1386 C C . ILE B 1 55 ? -13.641 -6.309 -6.953 1 91.62 55 ILE B C 1
ATOM 1388 O O . ILE B 1 55 ? -13.766 -5.363 -7.734 1 91.62 55 ILE B O 1
ATOM 1392 N N . GLY B 1 56 ? -14.609 -6.84 -6.453 1 91.56 56 GLY B N 1
ATOM 1393 C CA . GLY B 1 56 ? -15.969 -6.422 -6.75 1 91.56 56 GLY B CA 1
ATOM 1394 C C . GLY B 1 56 ? -16.281 -5.016 -6.281 1 91.56 56 GLY B C 1
ATOM 1395 O O . GLY B 1 56 ? -15.992 -4.66 -5.137 1 91.56 56 GLY B O 1
ATOM 1396 N N . GLU B 1 57 ? -16.906 -4.262 -7.094 1 93.25 57 GLU B N 1
ATOM 1397 C CA . GLU B 1 57 ? -17.234 -2.881 -6.77 1 93.25 57 GLU B CA 1
ATOM 1398 C C . GLU B 1 57 ? -18.188 -2.811 -5.582 1 93.25 57 GLU B C 1
ATOM 1400 O O . GLU B 1 57 ? -18.172 -1.843 -4.816 1 93.25 57 GLU B O 1
ATOM 1405 N N . LYS B 1 58 ? -18.969 -3.908 -5.441 1 95.25 58 LYS B N 1
ATOM 1406 C CA . LYS B 1 58 ? -19.984 -3.896 -4.391 1 95.25 58 LYS B CA 1
ATOM 1407 C C . LYS B 1 58 ? -19.453 -4.539 -3.111 1 95.25 58 LYS B C 1
ATOM 1409 O O . LYS B 1 58 ? -20.172 -4.594 -2.104 1 95.25 58 LYS B O 1
ATOM 1414 N N . ASP B 1 59 ? -18.219 -5.047 -3.137 1 94.12 59 ASP B N 1
ATOM 1415 C CA . ASP B 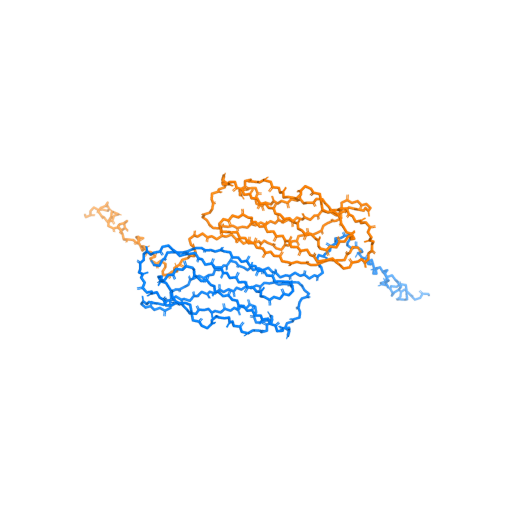1 59 ? -17.641 -5.625 -1.935 1 94.12 59 ASP B CA 1
ATOM 1416 C C . ASP B 1 59 ? -17.5 -4.578 -0.831 1 94.12 59 ASP B C 1
ATOM 1418 O O . ASP B 1 59 ? -17.047 -3.459 -1.084 1 94.12 59 ASP B O 1
ATOM 1422 N N . LYS B 1 60 ? -17.922 -4.945 0.381 1 95.5 60 LYS B N 1
ATOM 1423 C CA . LYS B 1 60 ? -17.781 -4.059 1.533 1 95.5 60 LYS B CA 1
ATOM 1424 C C . LYS B 1 60 ? -16.328 -4.012 2.018 1 95.5 60 LYS B C 1
ATOM 1426 O O . LYS B 1 60 ? -15.672 -5.047 2.121 1 95.5 60 LYS B O 1
ATOM 1431 N N . VAL B 1 61 ? -15.836 -2.812 2.285 1 95.38 61 VAL B N 1
ATOM 1432 C CA . VAL B 1 61 ? -14.469 -2.643 2.775 1 95.38 61 VAL B CA 1
ATOM 1433 C C . VAL B 1 61 ? -14.461 -1.665 3.949 1 95.38 61 VAL B C 1
ATOM 1435 O O . VAL B 1 61 ? -15.398 -0.887 4.125 1 95.38 61 VAL B O 1
ATOM 1438 N N . VAL B 1 62 ? -13.375 -1.77 4.703 1 97.25 62 VAL B N 1
ATOM 1439 C CA . VAL B 1 62 ? -13.156 -0.85 5.812 1 97.25 62 VAL B CA 1
ATOM 1440 C C . VAL B 1 62 ? -11.836 -0.111 5.617 1 97.25 62 VAL B C 1
ATOM 1442 O O . VAL B 1 62 ? -10.805 -0.731 5.34 1 97.25 62 VAL B O 1
ATOM 1445 N N . THR B 1 63 ? -11.93 1.188 5.641 1 97.38 63 THR B N 1
ATOM 1446 C CA . THR B 1 63 ? -10.719 2.004 5.602 1 97.38 63 THR B CA 1
ATOM 1447 C C . THR B 1 63 ? -10.422 2.592 6.977 1 97.38 63 THR B C 1
ATOM 1449 O O . THR B 1 63 ? -11.336 2.855 7.758 1 97.38 63 THR B O 1
ATOM 1452 N N . LYS B 1 64 ? -9.156 2.771 7.176 1 97.94 64 LYS B N 1
ATOM 1453 C CA . LYS B 1 64 ? -8.742 3.318 8.469 1 97.94 64 LYS B CA 1
ATOM 1454 C C . LYS B 1 64 ? -7.613 4.332 8.297 1 97.94 64 LYS B C 1
ATOM 1456 O O . LYS B 1 64 ? -6.73 4.148 7.457 1 97.94 64 LYS B O 1
ATOM 1461 N N . LEU B 1 65 ? -7.668 5.367 9.031 1 98.06 65 LEU B N 1
ATOM 1462 C CA . LEU B 1 65 ? -6.598 6.344 9.188 1 98.06 65 LEU B CA 1
ATOM 1463 C C . LEU B 1 65 ? -6.219 6.516 10.648 1 98.06 65 LEU B C 1
ATOM 1465 O O . LEU B 1 65 ? -7.078 6.793 11.492 1 98.06 65 LEU B O 1
ATOM 1469 N N . THR B 1 66 ? -4.957 6.355 10.898 1 97.75 66 THR B N 1
ATOM 1470 C CA . THR B 1 66 ? -4.422 6.547 12.242 1 97.75 66 THR B CA 1
ATOM 1471 C C . THR B 1 66 ? -3.232 7.504 12.219 1 97.75 66 THR B C 1
ATOM 1473 O O . THR B 1 66 ? -2.268 7.285 11.484 1 97.75 66 THR B O 1
ATOM 1476 N N . CYS B 1 67 ? -3.293 8.531 13.008 1 97.19 67 CYS B N 1
ATOM 1477 C CA . CYS B 1 67 ? -2.158 9.422 13.211 1 97.19 67 CYS B CA 1
ATOM 1478 C C . CYS B 1 67 ? -1.607 9.289 14.625 1 97.19 67 CYS B C 1
ATOM 1480 O O . CYS B 1 67 ? -2.363 9.328 15.594 1 97.19 67 CYS B O 1
ATOM 1482 N N . PHE B 1 68 ? -0.344 9.133 14.68 1 96 68 PHE B N 1
ATOM 1483 C CA . PHE B 1 68 ? 0.3 8.805 15.945 1 96 68 PHE B CA 1
ATOM 1484 C C . PHE B 1 68 ? 0.829 10.062 16.625 1 96 68 PHE B C 1
ATOM 1486 O O . PHE B 1 68 ? 2.027 10.172 16.891 1 96 68 PHE B O 1
ATOM 1493 N N . SER B 1 69 ? 0.073 10.992 16.828 1 95.19 69 SER B N 1
ATOM 1494 C CA . SER B 1 69 ? 0.424 12.266 17.453 1 95.19 69 SER B CA 1
ATOM 1495 C C . SER B 1 69 ? -0.797 12.922 18.094 1 95.19 69 SER B C 1
ATOM 1497 O O . SER B 1 69 ? -1.891 12.891 17.516 1 95.19 69 SER B O 1
ATOM 1499 N N . THR B 1 70 ? -0.675 13.625 19.188 1 96.25 70 THR B N 1
ATOM 1500 C CA . THR B 1 70 ? -1.754 14.375 19.812 1 96.25 70 THR B CA 1
ATOM 1501 C C . THR B 1 70 ? -1.944 15.727 19.109 1 96.25 70 THR B C 1
ATOM 1503 O O . THR B 1 70 ? -2.91 16.438 19.391 1 96.25 70 THR B O 1
ATOM 1506 N N . ALA B 1 71 ? -1.057 15.984 18.219 1 96.31 71 ALA B N 1
ATOM 1507 C CA . ALA B 1 71 ? -1.141 17.266 17.516 1 96.31 71 ALA B CA 1
ATOM 1508 C C . ALA B 1 71 ? -2.346 17.281 16.578 1 96.31 71 ALA B C 1
ATOM 1510 O O . ALA B 1 71 ? -2.74 18.344 16.094 1 96.31 71 ALA B O 1
ATOM 1511 N N . VAL B 1 72 ? -2.803 16.125 16.312 1 96.94 72 VAL B N 1
ATOM 1512 C CA . VAL B 1 72 ? -3.969 16.062 15.438 1 96.94 72 VAL B CA 1
ATOM 1513 C C . VAL B 1 72 ? -4.996 15.094 16.031 1 96.94 72 VAL B C 1
ATOM 1515 O O . VAL B 1 72 ? -4.645 14.188 16.797 1 96.94 72 VAL B O 1
ATOM 1518 N N . THR B 1 73 ? -6.262 15.273 15.648 1 97.88 73 THR B N 1
ATOM 1519 C CA . THR B 1 73 ? -7.352 14.344 15.953 1 97.88 73 THR B CA 1
ATOM 1520 C C . THR B 1 73 ? -8.078 13.93 14.672 1 97.88 73 THR B C 1
ATOM 1522 O O . THR B 1 73 ? -8.555 14.781 13.922 1 97.88 73 THR B O 1
ATOM 1525 N N . VAL B 1 74 ? -8.047 12.633 14.461 1 97.62 74 VAL B N 1
ATOM 1526 C CA . VAL B 1 74 ? -8.727 12.094 13.289 1 97.62 74 VAL B CA 1
ATOM 1527 C C . VAL B 1 74 ? -10.188 11.805 13.633 1 97.62 74 VAL B C 1
ATOM 1529 O O . VAL B 1 74 ? -10.477 11.109 14.609 1 97.62 74 VAL B O 1
ATOM 1532 N N . LYS B 1 75 ? -11.062 12.227 12.836 1 95.06 75 LYS B N 1
ATOM 1533 C CA . LYS B 1 75 ? -12.492 11.984 13.039 1 95.06 75 LYS B CA 1
ATOM 1534 C C . LYS B 1 75 ? -12.984 10.859 12.133 1 95.06 75 LYS B C 1
ATOM 1536 O O . LYS B 1 75 ? -12.531 10.719 11 1 95.06 75 LYS B O 1
ATOM 1541 N N . ASP B 1 76 ? -13.922 10.031 12.617 1 95.06 76 ASP B N 1
ATOM 1542 C CA . ASP B 1 76 ? -14.68 9.039 11.852 1 95.06 76 ASP B CA 1
ATOM 1543 C C . ASP B 1 76 ? -13.75 8.016 11.219 1 95.06 76 ASP B C 1
ATOM 1545 O O . ASP B 1 76 ? -13.789 7.797 10.008 1 95.06 76 ASP B O 1
ATOM 1549 N N . SER B 1 77 ? -12.836 7.539 11.93 1 97.31 77 SER B N 1
ATOM 1550 C CA . SER B 1 77 ? -12.008 6.398 11.562 1 97.31 77 SER B CA 1
ATOM 1551 C C . SER B 1 77 ? -12.148 5.262 12.57 1 97.31 77 SER B C 1
ATOM 1553 O O . SER B 1 77 ? -12 5.469 13.773 1 97.31 77 SER B O 1
ATOM 1555 N N . PRO B 1 78 ? -12.508 4.02 12.117 1 97.25 78 PRO B N 1
ATOM 1556 C CA . PRO B 1 78 ? -12.594 3.533 10.734 1 97.25 78 PRO B CA 1
ATOM 1557 C C . PRO B 1 78 ? -13.891 3.943 10.039 1 97.25 78 PRO B C 1
ATOM 1559 O O . PRO B 1 78 ? -14.812 4.445 10.695 1 97.25 78 PRO B O 1
ATOM 1562 N N . GLN B 1 79 ? -13.891 3.852 8.688 1 97.62 79 GLN B N 1
ATOM 1563 C CA . GLN B 1 79 ? -15.062 4.109 7.859 1 97.62 79 GLN B CA 1
ATOM 1564 C C . GLN B 1 79 ? -15.43 2.877 7.035 1 97.62 79 GLN B C 1
ATOM 1566 O O . GLN B 1 79 ? -14.555 2.17 6.539 1 97.62 79 GLN B O 1
ATOM 1571 N N . ASN B 1 80 ? -16.703 2.688 6.848 1 97.44 80 ASN B N 1
ATOM 1572 C CA . ASN B 1 80 ? -17.219 1.655 5.953 1 97.44 80 ASN B CA 1
ATOM 1573 C C . ASN B 1 80 ? -17.484 2.205 4.555 1 97.44 80 ASN B C 1
ATOM 1575 O O . ASN B 1 80 ? -18.031 3.293 4.402 1 97.44 80 ASN B O 1
ATOM 1579 N N . HIS B 1 81 ? -17.047 1.41 3.553 1 96.56 81 HIS B N 1
ATOM 1580 C CA . HIS B 1 81 ? -17.234 1.787 2.156 1 96.56 81 HIS B CA 1
ATOM 1581 C C . HIS B 1 81 ? -17.547 0.567 1.294 1 96.56 81 HIS B C 1
ATOM 1583 O O . HIS B 1 81 ? -17.422 -0.57 1.756 1 96.56 81 HIS B O 1
ATOM 1589 N N . LEU B 1 82 ? -18.078 0.859 0.168 1 97.12 82 LEU B N 1
ATOM 1590 C CA . LEU B 1 82 ? -17.953 -0.108 -0.917 1 97.12 82 LEU B CA 1
ATOM 1591 C C . LEU B 1 82 ? -16.625 0.061 -1.647 1 97.12 82 LEU B C 1
ATOM 1593 O O . LEU B 1 82 ? -16.109 1.178 -1.769 1 97.12 82 LEU B O 1
ATOM 1597 N N . TYR B 1 83 ? -16.094 -1.043 -2.154 1 96.38 83 TYR B N 1
ATOM 1598 C CA . TYR B 1 83 ? -14.812 -0.963 -2.828 1 96.38 83 TYR B CA 1
ATOM 1599 C C . TYR B 1 83 ? -14.867 -0.003 -4.012 1 96.38 83 TYR B C 1
ATOM 1601 O O . TYR B 1 83 ? -13.906 0.723 -4.281 1 96.38 83 TYR B O 1
ATOM 1609 N N . GLY B 1 84 ? -15.945 -0.009 -4.688 1 95.94 84 GLY B N 1
ATOM 1610 C CA . GLY B 1 84 ? -16.141 0.815 -5.871 1 95.94 84 GLY B CA 1
ATOM 1611 C C . GLY B 1 84 ? -16.188 2.301 -5.562 1 95.94 84 GLY B C 1
ATOM 1612 O O . GLY B 1 84 ? -16.062 3.131 -6.465 1 95.94 84 GLY B O 1
ATOM 1613 N N . ASP B 1 85 ? -16.359 2.668 -4.312 1 96.38 85 ASP B N 1
ATOM 1614 C CA . ASP B 1 85 ? -16.266 4.082 -3.969 1 96.38 85 ASP B CA 1
ATOM 1615 C C . ASP B 1 85 ? -14.914 4.66 -4.355 1 96.38 85 ASP B C 1
ATOM 1617 O O . ASP B 1 85 ? -14.812 5.832 -4.73 1 96.38 85 ASP B O 1
ATOM 1621 N N . GLY B 1 86 ? -13.82 3.852 -4.176 1 96.38 86 GLY B N 1
ATOM 1622 C CA . GLY B 1 86 ? -12.492 4.172 -4.68 1 96.38 86 GLY B CA 1
ATOM 1623 C C . GLY B 1 86 ? -11.773 5.219 -3.855 1 96.38 86 GLY B C 1
ATOM 1624 O O . GLY B 1 86 ? -10.656 5.621 -4.184 1 96.38 86 GLY B O 1
ATOM 1625 N N . LYS B 1 87 ? -12.477 5.66 -2.781 1 96.69 87 LYS B N 1
ATOM 1626 C CA . LYS B 1 87 ? -11.867 6.734 -2 1 96.69 87 LYS B CA 1
ATOM 1627 C C . LYS B 1 87 ? -12.555 6.887 -0.646 1 96.69 87 LYS B C 1
ATOM 1629 O O . LYS B 1 87 ? -13.703 6.48 -0.478 1 96.69 87 LYS B O 1
ATOM 1634 N N . ALA B 1 88 ? -11.805 7.359 0.284 1 97.19 88 ALA B N 1
ATOM 1635 C CA . ALA B 1 88 ? -12.273 7.797 1.598 1 97.19 88 ALA B CA 1
ATOM 1636 C C . ALA B 1 88 ? -11.664 9.141 1.974 1 97.19 88 ALA B C 1
ATOM 1638 O O . ALA B 1 88 ? -10.484 9.398 1.705 1 97.19 88 ALA B O 1
ATOM 1639 N N . THR B 1 89 ? -12.438 9.969 2.547 1 97.06 89 THR B N 1
ATOM 1640 C CA . THR B 1 89 ? -11.961 11.258 3.031 1 97.06 89 THR B CA 1
ATOM 1641 C C . THR B 1 89 ? -12.109 11.359 4.547 1 97.06 89 THR B C 1
ATOM 1643 O O . THR B 1 89 ? -13.18 11.07 5.09 1 97.06 89 THR B O 1
ATOM 1646 N N . TYR B 1 90 ? -11.039 11.797 5.176 1 97 90 TYR B N 1
ATOM 1647 C CA . TYR B 1 90 ? -11.047 11.969 6.625 1 97 90 TYR B CA 1
ATOM 1648 C C . TYR B 1 90 ? -10.891 13.438 7.004 1 97 90 TYR B C 1
ATOM 1650 O O . TYR B 1 90 ? -10.062 14.148 6.426 1 97 90 TYR B O 1
ATOM 1658 N N . GLU B 1 91 ? -11.672 13.828 7.918 1 96.44 91 GLU B N 1
ATOM 1659 C CA . GLU B 1 91 ? -11.445 15.117 8.555 1 96.44 91 GLU B CA 1
ATOM 1660 C C . GLU B 1 91 ? -10.477 15 9.727 1 96.44 91 GLU B C 1
ATOM 1662 O O . GLU B 1 91 ? -10.633 14.125 10.578 1 96.44 91 GLU B O 1
ATOM 1667 N N . VAL B 1 92 ? -9.516 15.891 9.727 1 96.25 92 VAL B N 1
ATOM 1668 C CA . VAL B 1 92 ? -8.5 15.906 10.773 1 96.25 92 VAL B CA 1
ATOM 1669 C C . VAL B 1 92 ? -8.438 17.297 11.414 1 96.25 92 VAL B C 1
ATOM 1671 O O . VAL B 1 92 ? -8.219 18.281 10.727 1 96.25 92 VAL B O 1
ATOM 1674 N N . THR B 1 93 ? -8.633 17.312 12.68 1 96.69 93 THR B N 1
ATOM 1675 C CA . THR B 1 93 ? -8.5 18.562 13.422 1 96.69 93 THR B CA 1
ATOM 1676 C C . THR B 1 93 ? -7.055 18.766 13.875 1 96.69 93 THR B C 1
ATOM 1678 O O . THR B 1 93 ? -6.441 17.859 14.438 1 96.69 93 THR B O 1
ATOM 1681 N N . VAL B 1 94 ? -6.52 19.906 13.609 1 95.25 94 VAL B N 1
ATOM 1682 C CA . VAL B 1 94 ? -5.172 20.266 14.039 1 95.25 94 VAL B CA 1
ATOM 1683 C C . VAL B 1 94 ? -5.223 20.922 15.414 1 95.25 94 VAL B C 1
ATOM 1685 O O . VAL B 1 94 ? -5.715 22.047 15.547 1 95.25 94 VAL B O 1
ATOM 1688 N N . ASN B 1 95 ? -4.648 20.312 16.328 1 96.5 95 ASN B N 1
ATOM 1689 C CA . ASN B 1 95 ? -4.641 20.797 17.703 1 96.5 95 ASN B CA 1
ATOM 1690 C C . ASN B 1 95 ? -3.398 21.641 17.984 1 96.5 95 ASN B C 1
ATOM 1692 O O . ASN B 1 95 ? -3.42 22.516 18.859 1 96.5 95 ASN B O 1
ATOM 1696 N N . GLU B 1 96 ? -2.314 21.281 17.359 1 94.5 96 GLU B N 1
ATOM 1697 C CA . GLU B 1 96 ? -1.043 21.984 17.5 1 94.5 96 GLU B CA 1
ATOM 1698 C C . GLU B 1 96 ? -0.376 22.203 16.156 1 94.5 96 GLU B C 1
ATOM 1700 O O . GLU B 1 96 ? -0.148 21.266 15.398 1 94.5 96 GLU B O 1
ATOM 1705 N N . LYS B 1 97 ? 0.015 23.391 15.891 1 89.62 97 LYS B N 1
ATOM 1706 C CA . LYS B 1 97 ? 0.61 23.719 14.594 1 89.62 97 LYS B CA 1
ATOM 1707 C C . LYS B 1 97 ? 2.119 23.5 14.609 1 89.62 97 LYS B C 1
ATOM 1709 O O . LYS B 1 97 ? 2.752 23.562 15.664 1 89.62 97 LYS B O 1
ATOM 1714 N N . GLY B 1 98 ? 2.639 23.172 13.383 1 88.5 98 GLY B N 1
ATOM 1715 C CA . GLY B 1 98 ? 4.078 23.078 13.203 1 88.5 98 GLY B CA 1
ATOM 1716 C C . GLY B 1 98 ? 4.656 21.75 13.68 1 88.5 98 GLY B C 1
ATOM 1717 O O . GLY B 1 98 ? 5.859 21.641 13.922 1 88.5 98 GLY B O 1
ATOM 1718 N N . LYS B 1 99 ? 3.836 20.766 13.898 1 92.88 99 LYS B N 1
ATOM 1719 C CA . LYS B 1 99 ? 4.297 19.484 14.398 1 92.88 99 LYS B CA 1
ATOM 1720 C C . LYS B 1 99 ? 4.375 18.453 13.273 1 92.88 99 LYS B C 1
ATOM 1722 O O . LYS B 1 99 ? 3.498 18.391 12.414 1 92.88 99 LYS B O 1
ATOM 1727 N N . LEU B 1 100 ? 5.434 17.656 13.305 1 93.12 100 LEU B N 1
ATOM 1728 C CA . LEU B 1 100 ? 5.539 16.516 12.406 1 93.12 100 LEU B CA 1
ATOM 1729 C C . LEU B 1 100 ? 4.652 15.375 12.875 1 93.12 100 LEU B C 1
ATOM 1731 O O . LEU B 1 100 ? 4.754 14.938 14.023 1 93.12 100 LEU B O 1
ATOM 1735 N N . VAL B 1 101 ? 3.855 14.938 11.969 1 94.69 101 VAL B N 1
ATOM 1736 C CA . VAL B 1 101 ? 2.9 13.891 12.297 1 94.69 101 VAL B CA 1
ATOM 1737 C C . VAL B 1 101 ? 3.113 12.688 11.383 1 94.69 101 VAL B C 1
ATOM 1739 O O . VAL B 1 101 ? 3.234 12.836 10.164 1 94.69 101 VAL B O 1
ATOM 1742 N N . HIS B 1 102 ? 3.15 11.508 11.969 1 95.5 102 HIS B N 1
ATOM 1743 C CA . HIS B 1 102 ? 3.221 10.242 11.25 1 95.5 102 HIS B CA 1
ATOM 1744 C C . HIS B 1 102 ? 1.875 9.523 11.273 1 95.5 102 HIS B C 1
ATOM 1746 O O . HIS B 1 102 ? 1.28 9.336 12.336 1 95.5 102 HIS B O 1
ATOM 1752 N N . CYS B 1 103 ? 1.482 9.219 10.094 1 96.81 103 CYS B N 1
ATOM 1753 C CA . CYS B 1 103 ? 0.175 8.586 9.992 1 96.81 103 CYS B CA 1
ATOM 1754 C C . CYS B 1 103 ? 0.261 7.289 9.188 1 96.81 103 CYS B C 1
ATOM 1756 O O . CYS B 1 103 ? 1.245 7.055 8.484 1 96.81 103 CYS B O 1
ATOM 1758 N N . ARG B 1 104 ? -0.705 6.449 9.375 1 96.31 104 ARG B N 1
ATOM 1759 C CA . ARG B 1 104 ? -0.909 5.219 8.617 1 96.31 104 ARG B CA 1
ATOM 1760 C C . ARG B 1 104 ? -2.346 5.121 8.109 1 96.31 104 ARG B C 1
ATOM 1762 O O . ARG B 1 104 ? -3.287 5.434 8.844 1 96.31 104 ARG B O 1
ATOM 1769 N N . SER B 1 105 ? -2.457 4.816 6.871 1 96.62 105 SER B N 1
ATOM 1770 C CA . SER B 1 105 ? -3.77 4.496 6.32 1 96.62 105 SER B CA 1
ATOM 1771 C C . SER B 1 105 ? -3.807 3.08 5.758 1 96.62 105 SER B C 1
ATOM 1773 O O . SER B 1 105 ? -2.77 2.529 5.383 1 96.62 105 SER B O 1
ATOM 1775 N N . GLY B 1 106 ? -5.02 2.533 5.723 1 96.69 106 GLY B N 1
ATOM 1776 C CA . GLY B 1 106 ? -5.113 1.19 5.172 1 96.69 106 GLY B CA 1
ATOM 1777 C C . GLY B 1 106 ? -6.52 0.81 4.758 1 96.69 106 GLY B C 1
ATOM 1778 O O . GLY B 1 106 ? -7.488 1.468 5.148 1 96.69 106 GLY B O 1
ATOM 1779 N N . LEU B 1 107 ? -6.543 -0.07 3.934 1 96.19 107 LEU B N 1
ATOM 1780 C CA . LEU B 1 107 ? -7.75 -0.779 3.523 1 96.19 107 LEU B CA 1
ATOM 1781 C C . LEU B 1 107 ? -7.777 -2.189 4.105 1 96.19 107 LEU B C 1
ATOM 1783 O O . LEU B 1 107 ? -6.883 -2.994 3.83 1 96.19 107 LEU B O 1
ATOM 1787 N N . LEU B 1 108 ? -8.766 -2.387 4.887 1 90.25 108 LEU B N 1
ATOM 1788 C CA . LEU B 1 108 ? -8.852 -3.646 5.621 1 90.25 108 LEU B CA 1
ATOM 1789 C C . LEU B 1 108 ? -9.758 -4.637 4.898 1 90.25 108 LEU B C 1
ATOM 1791 O O . LEU B 1 108 ? -10.961 -4.68 5.156 1 90.25 108 LEU B O 1
ATOM 1795 N N . ILE B 1 109 ? -9.203 -5.469 4.094 1 83 109 ILE B N 1
ATOM 1796 C CA . ILE B 1 109 ? -9.781 -6.613 3.4 1 83 109 ILE B CA 1
ATOM 1797 C C . ILE B 1 109 ? -8.719 -7.688 3.193 1 83 109 ILE B C 1
ATOM 1799 O O . ILE B 1 109 ? -7.551 -7.484 3.518 1 83 109 ILE B O 1
ATOM 1803 N N . ILE B 1 110 ? -9.172 -8.711 2.688 1 79.44 110 ILE B N 1
ATOM 1804 C CA . ILE B 1 110 ? -8.227 -9.812 2.5 1 79.44 110 ILE B CA 1
ATOM 1805 C C . ILE B 1 110 ? -7.074 -9.352 1.606 1 79.44 110 ILE B C 1
ATOM 1807 O O . ILE B 1 110 ? -5.906 -9.578 1.926 1 79.44 110 ILE B O 1
ATOM 1811 N N . ILE B 1 111 ? -7.379 -8.633 0.549 1 86.81 111 ILE B N 1
ATOM 1812 C CA . ILE B 1 111 ? -6.375 -8.102 -0.366 1 86.81 111 ILE B CA 1
ATOM 1813 C C . ILE B 1 111 ? -6.199 -6.605 -0.121 1 86.81 111 ILE B C 1
ATOM 1815 O O . ILE B 1 111 ? -6.242 -5.805 -1.06 1 86.81 111 ILE B O 1
ATOM 1819 N N . GLY B 1 112 ? -5.957 -6.316 1.06 1 93.44 112 GLY B N 1
ATOM 1820 C CA . GLY B 1 112 ? -5.863 -4.922 1.461 1 93.44 112 GLY B CA 1
ATOM 1821 C C . GLY B 1 112 ? -4.441 -4.395 1.452 1 93.44 112 GLY B C 1
ATOM 1822 O O . GLY B 1 112 ? -3.557 -4.988 0.828 1 93.44 112 GLY B O 1
ATOM 1823 N N . TRP B 1 113 ? -4.262 -3.242 1.997 1 96.56 113 TRP B N 1
ATOM 1824 C CA . TRP B 1 113 ? -2.969 -2.566 2.027 1 96.56 113 TRP B CA 1
ATOM 1825 C C . TRP B 1 113 ? -2.863 -1.645 3.238 1 96.56 113 TRP B C 1
ATOM 1827 O O . TRP B 1 113 ? -3.871 -1.333 3.877 1 96.56 113 TRP B O 1
ATOM 1837 N N . LYS B 1 114 ? -1.694 -1.264 3.551 1 96 114 LYS B N 1
ATOM 1838 C CA . LYS B 1 114 ? -1.325 -0.23 4.516 1 96 114 LYS B CA 1
ATOM 1839 C C . LYS B 1 114 ? -0.21 0.657 3.969 1 96 114 LYS B C 1
ATOM 1841 O O . LYS B 1 114 ? 0.736 0.165 3.352 1 96 114 LYS B O 1
ATOM 1846 N N . VAL B 1 115 ? -0.35 1.972 4.172 1 95.69 115 VAL B N 1
ATOM 1847 C CA . VAL B 1 115 ? 0.676 2.924 3.758 1 95.69 115 VAL B CA 1
ATOM 1848 C C . VAL B 1 115 ? 0.943 3.918 4.883 1 95.69 115 VAL B C 1
ATOM 1850 O O . VAL B 1 115 ? 0.017 4.344 5.578 1 95.69 115 VAL B O 1
ATOM 1853 N N . TRP B 1 116 ? 2.176 4.258 5.02 1 94.31 116 TRP B N 1
ATOM 1854 C CA . TRP B 1 116 ? 2.576 5.27 5.992 1 94.31 116 TRP B CA 1
ATOM 1855 C C . TRP B 1 116 ? 2.93 6.582 5.297 1 94.31 116 TRP B C 1
ATOM 1857 O O . TRP B 1 116 ? 3.412 6.578 4.16 1 94.31 116 TRP B O 1
ATOM 1867 N N . PHE B 1 117 ? 2.707 7.68 5.988 1 93.69 117 PHE B N 1
ATOM 1868 C CA . PHE B 1 117 ? 3.066 9 5.492 1 93.69 117 PHE B CA 1
ATOM 1869 C C . PHE B 1 117 ? 3.246 9.984 6.645 1 93.69 117 PHE B C 1
ATOM 1871 O O . PHE B 1 117 ? 2.92 9.664 7.793 1 93.69 117 PHE B O 1
ATOM 1878 N N . SER B 1 118 ? 3.799 11.07 6.32 1 93.88 118 SER B N 1
ATOM 1879 C CA . SER B 1 118 ? 3.963 12.117 7.324 1 93.88 118 SER B CA 1
ATOM 1880 C C . SER B 1 118 ? 3.67 13.5 6.734 1 93.88 118 SER B C 1
ATOM 1882 O O . SER B 1 118 ? 3.764 13.695 5.523 1 93.88 118 SER B O 1
ATOM 1884 N N . PHE B 1 119 ? 3.344 14.383 7.59 1 92 119 PHE B N 1
ATOM 1885 C CA . PHE B 1 119 ? 3.143 15.781 7.219 1 92 119 PHE B CA 1
ATOM 1886 C C . PHE B 1 119 ? 3.389 16.688 8.414 1 92 119 PHE B C 1
ATOM 1888 O O . PHE B 1 119 ? 3.559 16.219 9.539 1 92 119 PHE B O 1
ATOM 1895 N N . GLN B 1 120 ? 3.455 17.922 8.062 1 90.06 120 GLN B N 1
ATOM 1896 C CA . GLN B 1 120 ? 3.596 18.938 9.102 1 90.06 120 GLN B CA 1
ATOM 1897 C C . GLN B 1 120 ? 2.307 19.734 9.266 1 90.06 120 GLN B C 1
ATOM 1899 O O . GLN B 1 120 ? 1.694 20.141 8.281 1 90.06 120 GLN B O 1
ATOM 1904 N N . THR B 1 121 ? 1.944 19.859 10.469 1 88.94 121 THR B N 1
ATOM 1905 C CA . THR B 1 121 ? 0.724 20.625 10.734 1 88.94 121 THR B CA 1
ATOM 1906 C C . THR B 1 121 ? 0.988 22.125 10.672 1 88.94 121 THR B C 1
ATOM 1908 O O . THR B 1 121 ? 2.1 22.578 10.953 1 88.94 121 THR B O 1
#

Nearest PDB structures (foldseek):
  4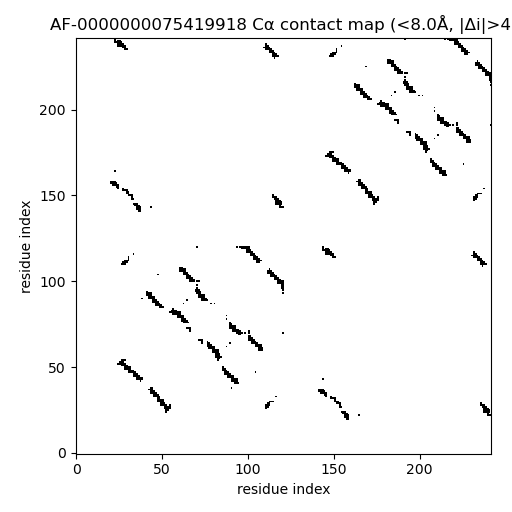lba-assembly1_A  TM=6.313E-01  e=2.483E-04  Bacteroides eggerthii DSM 20697
  6gvk-assembly1_A  TM=6.427E-01  e=4.291E-02  Homo sapiens
  6gvl-assembly1_A  TM=6.564E-01  e=5.355E-02  Homo sapiens
  4wtx-assembly1_A  TM=5.529E-01  e=2.466E-02  Homo sapiens
  2p9r-assembly2_B  TM=5.089E-01  e=1.714E-01  Homo sapiens